Protein AF-A0A8K1FXH1-F1 (afdb_monomer)

Secondary structure (DSSP, 8-state):
-EETT--EEEE---SSS--EEEEEEEETTEE-SSPBSSSEEEE-S--GGG-EEEEEEEEEEETTEEEEEEPPPEEE-EEPPP-------------------PPPP-----------EEES-SSPPTTS-EEEEEE-PPPTTS----EEEEEEETTEEEEEEES-SEEEESS--GGG-EEEEEEEEETTS------EEEEE---

Foldseek 3Di:
DAEQQDKDKDFADDPDPKDFQWKWKDFPNHTPDDTDRHRMDMDGRDDQVPFGWMKMWTFIDDPVDTDIDIGHIDTDGYDYDDDPDDDDDDDDDDDDDDDDDDDPDPPPPPPPAFAWAWDWDQEDEFQAKTKIFTDTDDDPPDDDFQKFKWKDFQNHTDDDRDSHRIDIDRGDDQVNFGKMWMWIDGPVPDHTDDTHIGGHGYD

Organism: NCBI:txid364589

InterPro domains:
  IPR003598 Immunoglobulin subtype 2 [SM00408] (3-63)
  IPR003598 Immunoglobulin subtype 2 [SM00408] (125-189)
  IPR003599 Immunoglobulin domain subtype [SM00409] (1-77)
  IPR003599 Immunoglobulin domain subtype [SM00409] (119-201)
  IPR007110 Immunoglobulin-like domain [PS50835] (110-201)
  IPR013151 Immunoglobulin-like beta-sandwich domain [PF00047] (126-193)
  IPR013783 Immunoglobulin-like fold [G3DSA:2.60.40.10] (1-79)
  IPR013783 Immunoglobulin-like fold [G3DSA:2.60.40.10] (115-203)
  IPR036179 Immunoglobulin-l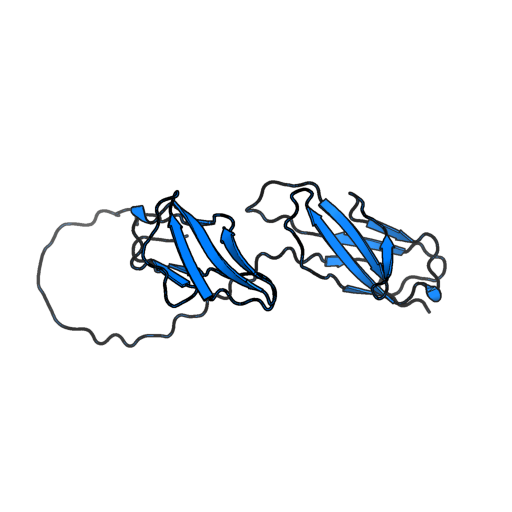ike domain superfamily [SSF48726] (3-78)
  IPR036179 Immunoglobulin-like domain superfamily [SSF48726] (121-201)
  IPR050488 Immunoglobulin Fc region receptor [PTHR11481] (3-202)

pLDDT: mean 71.18, std 16.46, range [34.59, 91.19]

Sequence (203 aa):
MLLEGDTVTLRCWVMWDMSVTRVRFYQDKKDLGQPLIGTELSLSPLQLNHSGHYHCRGLVDSKVSQRWQDSVPVTVTVHGEHPTSHTSTPPQPLSRALGSPWPPIPLSFPELFMVPVLEGPSKPIEESPLNLSCLSTPSPLRPPAPLLHLFYRDRQLVGGPQGSPQLLVPAVGVSHSGNYSCQVHSEGGNVQKGKARLRVTVH

Structure (mmCIF, N/CA/C/O backbone):
data_AF-A0A8K1FXH1-F1
#
_entry.id   AF-A0A8K1FXH1-F1
#
loop_
_atom_site.group_PDB
_atom_site.id
_atom_site.type_symbol
_atom_site.label_atom_id
_atom_site.label_alt_id
_atom_site.label_comp_id
_atom_site.label_asym_id
_atom_site.label_entity_id
_atom_site.label_seq_id
_atom_site.pdbx_PDB_ins_code
_atom_site.Cartn_x
_atom_site.Cartn_y
_atom_site.Cartn_z
_atom_site.occupancy
_atom_site.B_iso_or_equiv
_atom_site.auth_seq_id
_atom_site.auth_comp_id
_atom_site.auth_asym_id
_atom_site.auth_atom_id
_atom_site.pdbx_PDB_model_num
ATOM 1 N N . MET A 1 1 ? -16.858 2.223 14.347 1.00 62.38 1 MET A N 1
ATOM 2 C CA . MET A 1 1 ? -16.993 2.402 15.806 1.00 62.38 1 MET A CA 1
ATOM 3 C C . MET A 1 1 ? -17.510 1.082 16.340 1.00 62.38 1 MET A C 1
ATOM 5 O O . MET A 1 1 ? -18.460 0.598 15.744 1.00 62.38 1 MET A O 1
ATOM 9 N N . LEU A 1 2 ? -16.843 0.476 17.325 1.00 79.75 2 LEU A N 1
ATOM 10 C CA . LEU A 1 2 ? -17.287 -0.782 17.938 1.00 79.75 2 LEU A CA 1
ATOM 11 C C . LEU A 1 2 ? -18.007 -0.457 19.247 1.00 79.75 2 LEU A C 1
ATOM 13 O O . LEU A 1 2 ? -17.495 0.343 20.031 1.00 79.75 2 LEU A O 1
ATOM 17 N N . LEU A 1 3 ? -19.172 -1.047 19.464 1.00 79.56 3 LEU A N 1
ATOM 18 C CA . LEU A 1 3 ? -20.011 -0.860 20.644 1.00 79.56 3 LEU A CA 1
ATOM 19 C C . LEU A 1 3 ? -19.979 -2.104 21.545 1.00 79.56 3 LEU A C 1
ATOM 21 O O . LEU A 1 3 ? -19.575 -3.189 21.121 1.00 79.56 3 LEU A O 1
ATOM 25 N N . GLU A 1 4 ? -20.382 -1.966 22.808 1.00 80.25 4 GLU A N 1
ATOM 26 C CA . GLU A 1 4 ? -20.634 -3.138 23.654 1.00 80.25 4 GLU A CA 1
ATOM 27 C C . GLU A 1 4 ? -21.719 -4.030 23.031 1.00 80.25 4 GLU A C 1
ATOM 29 O O . GLU A 1 4 ? -22.725 -3.548 22.524 1.00 80.25 4 GLU A O 1
ATOM 34 N N . GLY A 1 5 ? -21.496 -5.346 23.037 1.00 71.94 5 GLY A N 1
ATOM 35 C CA . GLY A 1 5 ? -22.365 -6.315 22.362 1.00 71.94 5 GLY A CA 1
ATOM 36 C C . GLY A 1 5 ? -21.996 -6.617 20.905 1.00 71.94 5 GLY A C 1
ATOM 37 O O . GLY A 1 5 ? -22.391 -7.674 20.408 1.00 71.94 5 GLY A O 1
ATOM 38 N N . ASP A 1 6 ? -21.179 -5.783 20.248 1.00 76.12 6 ASP A N 1
ATOM 39 C CA . ASP A 1 6 ? -20.672 -6.071 18.901 1.00 76.12 6 ASP A CA 1
ATOM 40 C C . ASP A 1 6 ? -19.800 -7.338 18.884 1.00 76.12 6 ASP A C 1
ATOM 42 O O . ASP A 1 6 ? -19.306 -7.823 19.905 1.00 76.12 6 ASP A O 1
ATOM 46 N N . THR A 1 7 ? -19.579 -7.883 17.691 1.00 77.62 7 THR A N 1
ATOM 47 C CA . THR A 1 7 ? -18.613 -8.961 17.461 1.00 77.62 7 THR A CA 1
ATOM 48 C C . THR A 1 7 ? -17.517 -8.464 16.537 1.00 77.62 7 THR A C 1
ATOM 50 O O . THR A 1 7 ? -17.799 -7.924 15.469 1.00 77.62 7 THR A O 1
ATOM 53 N N . VAL A 1 8 ? -16.262 -8.677 16.926 1.00 78.94 8 VAL A N 1
ATOM 54 C CA . VAL A 1 8 ? -15.104 -8.399 16.069 1.00 78.94 8 VAL A CA 1
ATOM 55 C C . VAL A 1 8 ? -14.249 -9.648 15.933 1.00 78.94 8 VAL A C 1
ATOM 57 O O . VAL A 1 8 ? -14.001 -10.361 16.904 1.00 78.94 8 VAL A O 1
ATOM 60 N N . THR A 1 9 ? -13.771 -9.905 14.720 1.00 81.25 9 THR A N 1
ATOM 61 C CA . THR A 1 9 ? -12.870 -11.020 14.433 1.00 81.25 9 THR A CA 1
ATOM 62 C C . THR A 1 9 ? -11.525 -10.477 13.976 1.00 81.25 9 THR A C 1
ATOM 64 O O . THR A 1 9 ? -11.427 -9.766 12.977 1.00 81.25 9 THR A O 1
ATOM 67 N N . LEU A 1 10 ? -10.472 -10.811 14.714 1.00 81.44 10 LEU A N 1
ATOM 68 C CA . LEU A 1 10 ? -9.092 -10.488 14.382 1.00 81.44 10 LEU A CA 1
ATOM 69 C C . LEU A 1 10 ? -8.488 -11.644 13.593 1.00 81.44 10 LEU A C 1
ATOM 71 O O . LEU A 1 10 ? -8.512 -12.780 14.055 1.00 81.44 10 LEU A O 1
ATOM 75 N N . ARG A 1 11 ? -7.904 -11.363 12.428 1.00 82.19 11 ARG A N 1
ATOM 76 C CA . ARG A 1 11 ? -7.256 -12.375 11.586 1.00 82.19 11 ARG A CA 1
ATOM 77 C C . ARG A 1 11 ? -5.750 -12.154 11.522 1.00 82.19 11 ARG A C 1
ATOM 79 O O . ARG A 1 11 ? -5.284 -11.098 11.108 1.00 82.19 11 ARG A O 1
ATOM 86 N N . CYS A 1 12 ? -4.995 -13.178 11.890 1.00 78.19 12 CYS A N 1
ATOM 87 C CA . CYS A 1 12 ? -3.549 -13.244 11.779 1.00 78.19 12 CYS A CA 1
ATOM 88 C C . CYS A 1 12 ? -3.163 -13.905 10.457 1.00 78.19 12 CYS A C 1
ATOM 90 O O . CYS A 1 12 ? -3.442 -15.077 10.227 1.00 78.19 12 CYS A O 1
ATOM 92 N N . TRP A 1 13 ? -2.502 -13.167 9.582 1.00 72.12 13 TRP A N 1
ATOM 93 C CA . TRP A 1 13 ? -2.067 -13.675 8.289 1.00 72.12 13 TRP A CA 1
ATOM 94 C C . TRP A 1 13 ? -0.651 -13.191 8.002 1.00 72.12 13 TRP A C 1
ATOM 96 O O . TRP A 1 13 ? -0.191 -12.190 8.552 1.00 72.12 13 TRP A O 1
ATOM 106 N N . VAL A 1 14 ? 0.052 -13.931 7.153 1.00 65.44 14 VAL A N 1
ATOM 107 C CA . VAL A 1 14 ? 1.383 -13.565 6.670 1.00 65.44 14 VAL A CA 1
ATOM 108 C C . VAL A 1 14 ? 1.248 -13.206 5.201 1.00 65.44 14 VAL A C 1
ATOM 110 O O . VAL A 1 14 ? 0.499 -13.837 4.461 1.00 65.4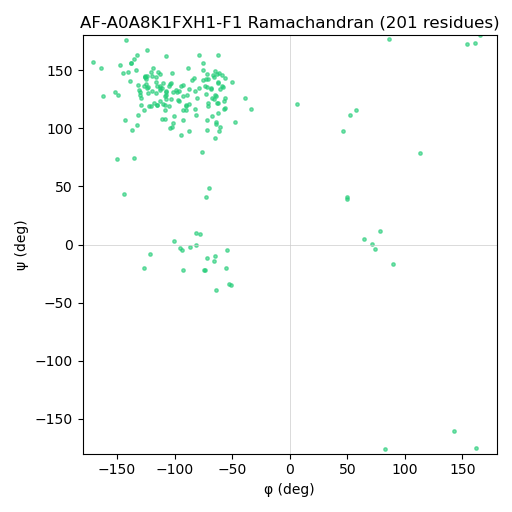4 14 VAL A O 1
ATOM 113 N N . MET A 1 15 ? 1.941 -12.152 4.779 1.00 52.91 15 MET A N 1
ATOM 114 C CA . MET A 1 15 ? 1.966 -11.779 3.368 1.00 52.91 15 MET A CA 1
ATOM 115 C C . MET A 1 15 ? 2.705 -12.860 2.554 1.00 52.91 15 MET A C 1
ATOM 117 O O . MET A 1 15 ? 3.704 -13.382 3.042 1.00 52.91 15 MET A O 1
ATOM 121 N N . TRP A 1 16 ? 2.278 -13.098 1.300 1.00 48.44 16 TRP A N 1
ATOM 122 C CA . TRP A 1 16 ? 2.784 -14.117 0.339 1.00 48.44 16 TRP A CA 1
ATOM 123 C C . TRP A 1 16 ? 2.151 -15.521 0.468 1.00 48.44 16 TRP A C 1
ATOM 125 O O . TRP A 1 16 ? 1.307 -15.737 1.325 1.00 48.44 16 TRP A O 1
ATOM 135 N N . ASP A 1 17 ? 2.534 -16.454 -0.419 1.00 52.75 17 ASP A N 1
ATOM 136 C CA . ASP A 1 17 ? 2.084 -17.865 -0.492 1.00 52.75 17 ASP A CA 1
ATOM 137 C C . ASP A 1 17 ? 2.667 -18.732 0.650 1.00 52.75 17 ASP A C 1
ATOM 139 O O . ASP A 1 17 ? 3.159 -19.839 0.447 1.00 52.75 17 ASP A O 1
ATOM 143 N N . MET A 1 18 ? 2.719 -18.175 1.863 1.00 53.78 18 MET A N 1
ATOM 144 C CA . MET A 1 18 ? 3.219 -18.844 3.063 1.00 53.78 18 MET A CA 1
ATOM 145 C C . MET A 1 18 ? 2.070 -19.069 4.039 1.00 53.78 18 MET A C 1
ATOM 147 O O . MET A 1 18 ? 1.296 -18.158 4.331 1.00 53.78 18 MET A O 1
ATOM 151 N N . SER A 1 19 ? 1.978 -20.278 4.582 1.00 59.97 19 SER A N 1
ATOM 152 C CA . SER A 1 19 ? 0.957 -20.636 5.562 1.00 59.97 19 SER A CA 1
ATOM 153 C C . SER A 1 19 ? 1.461 -20.436 6.987 1.00 59.97 19 SER A C 1
ATOM 155 O O . SER A 1 19 ? 2.574 -20.839 7.334 1.00 59.97 19 SER A O 1
ATOM 157 N N . VAL A 1 20 ? 0.606 -19.867 7.834 1.00 65.00 20 VAL A N 1
ATOM 158 C CA . VAL A 1 20 ? 0.809 -19.869 9.284 1.00 65.00 20 VAL A CA 1
ATOM 159 C C . VAL A 1 20 ? 0.141 -21.117 9.838 1.00 65.00 20 VAL A C 1
ATOM 161 O O . VAL A 1 20 ? -1.061 -21.298 9.665 1.00 65.00 20 VAL A O 1
ATOM 164 N N . THR A 1 21 ? 0.906 -21.993 10.480 1.00 66.38 21 THR A N 1
ATOM 165 C CA . THR A 1 21 ? 0.383 -23.277 10.985 1.00 66.38 21 THR A CA 1
ATOM 166 C C . THR A 1 21 ? -0.081 -23.188 12.435 1.00 66.38 21 THR A C 1
ATOM 168 O O . THR A 1 21 ? -0.893 -23.997 12.880 1.00 66.38 21 THR A O 1
ATOM 171 N N . ARG A 1 22 ? 0.419 -22.198 13.187 1.00 74.19 22 ARG A N 1
ATOM 172 C CA . ARG A 1 22 ? 0.095 -21.995 14.60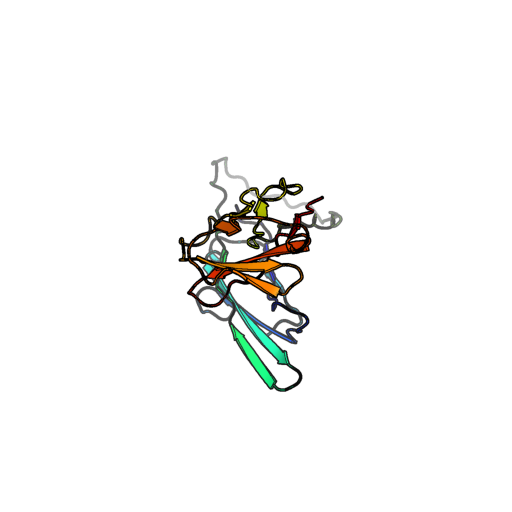1 1.00 74.19 22 ARG A CA 1
ATOM 173 C C . ARG A 1 22 ? 0.150 -20.515 14.963 1.00 74.19 22 ARG A C 1
ATOM 175 O O . ARG A 1 22 ? 1.159 -19.867 14.694 1.00 74.19 22 ARG A O 1
ATOM 182 N N . VAL A 1 23 ? -0.903 -19.994 15.591 1.00 79.94 23 VAL A N 1
ATOM 183 C CA . VAL A 1 23 ? -1.039 -18.568 15.936 1.00 79.94 23 VAL A CA 1
ATOM 184 C C . VAL A 1 23 ? -1.315 -18.392 17.426 1.00 79.94 23 VAL A C 1
ATOM 186 O O . VAL A 1 23 ? -2.029 -19.193 18.025 1.00 79.94 23 VAL A O 1
ATOM 189 N N . ARG A 1 24 ? -0.764 -17.331 18.021 1.00 83.38 24 ARG A N 1
ATOM 190 C CA . ARG A 1 24 ? -1.144 -16.802 19.338 1.00 83.38 24 ARG A CA 1
ATOM 191 C C . ARG A 1 24 ? -1.529 -15.338 19.218 1.00 83.38 24 ARG A C 1
ATOM 193 O O . ARG A 1 24 ? -0.912 -14.624 18.434 1.00 83.38 24 ARG A O 1
ATOM 200 N N . PHE A 1 25 ? -2.503 -14.899 20.001 1.00 83.88 25 PHE A N 1
ATOM 201 C CA . PHE A 1 25 ? -2.913 -13.499 20.070 1.00 83.88 25 PHE A CA 1
ATOM 202 C C . PHE A 1 25 ? -2.583 -12.919 21.439 1.00 83.88 25 PHE A C 1
ATOM 204 O O . PHE A 1 25 ? -2.652 -13.608 22.455 1.00 83.88 25 PHE A O 1
ATOM 211 N N . TYR A 1 26 ? -2.258 -11.636 21.444 1.00 83.75 26 TYR A N 1
ATOM 212 C CA . TYR A 1 26 ? -1.881 -10.888 22.627 1.00 83.75 26 TYR A CA 1
ATOM 213 C C . TYR A 1 26 ? -2.664 -9.583 22.671 1.00 83.75 26 TYR A C 1
ATOM 215 O O . TYR A 1 26 ? -2.747 -8.910 21.648 1.00 83.75 26 TYR A O 1
ATOM 223 N N . GLN A 1 27 ? -3.165 -9.200 23.844 1.00 88.00 27 GLN A N 1
ATOM 224 C CA . GLN A 1 27 ? -3.749 -7.884 24.131 1.00 88.00 27 GLN A CA 1
ATOM 225 C C . GLN A 1 27 ? -2.874 -7.191 25.170 1.00 88.00 27 GLN A C 1
ATOM 227 O O . GLN A 1 27 ? -2.670 -7.735 26.251 1.00 88.00 27 GLN A O 1
ATOM 232 N N . ASP A 1 28 ? -2.316 -6.025 24.848 1.00 84.88 28 ASP A N 1
ATOM 233 C CA . ASP A 1 28 ? -1.467 -5.245 25.762 1.00 84.88 28 ASP A CA 1
ATOM 234 C C . ASP A 1 28 ? -0.357 -6.097 26.416 1.00 84.88 28 ASP A C 1
ATOM 236 O O . ASP A 1 28 ? -0.040 -5.968 27.597 1.00 84.88 28 ASP A O 1
ATOM 240 N N . LYS A 1 29 ? 0.248 -6.986 25.609 1.00 81.00 29 LYS A N 1
ATOM 241 C CA . LYS A 1 29 ? 1.285 -7.978 25.979 1.00 81.00 29 LYS A CA 1
ATOM 242 C C . LYS A 1 29 ? 0.790 -9.195 26.774 1.00 81.00 29 LYS A C 1
ATOM 244 O O . LYS A 1 29 ? 1.580 -10.105 27.016 1.00 81.00 29 LYS A O 1
ATOM 249 N N . LYS A 1 30 ? -0.490 -9.261 27.143 1.00 85.19 30 LYS A N 1
ATOM 250 C CA . LYS A 1 30 ? -1.105 -10.440 27.765 1.00 85.19 30 LYS A CA 1
ATOM 251 C C . LYS A 1 30 ? -1.462 -11.472 26.700 1.00 85.19 30 LYS A C 1
ATOM 253 O O . LYS A 1 30 ? -2.182 -11.151 25.761 1.00 85.19 30 LYS A O 1
ATOM 258 N N . ASP A 1 31 ? -0.983 -12.703 26.868 1.00 83.88 31 ASP A N 1
ATOM 259 C CA . ASP A 1 31 ? -1.371 -13.843 26.027 1.00 83.88 31 ASP A CA 1
ATOM 260 C C . ASP A 1 31 ? -2.863 -14.157 26.247 1.00 83.88 31 ASP A C 1
ATOM 262 O O . ASP A 1 31 ? -3.312 -14.318 27.387 1.00 83.88 31 ASP A O 1
ATOM 266 N N . LEU A 1 32 ? -3.634 -14.184 25.158 1.00 80.75 32 LEU A N 1
ATOM 267 C CA . LEU A 1 32 ? -5.082 -14.391 25.182 1.00 80.75 32 LEU A CA 1
ATOM 268 C C . LEU A 1 32 ? -5.487 -15.870 25.169 1.00 80.75 32 LEU A C 1
ATOM 270 O O . LEU A 1 32 ? -6.678 -16.159 25.260 1.00 80.75 32 LEU A O 1
ATOM 274 N N . GLY A 1 33 ? -4.538 -16.810 25.102 1.00 67.94 33 GLY A N 1
ATOM 275 C CA . GLY A 1 33 ? -4.826 -18.217 25.361 1.00 67.94 33 GLY A CA 1
ATOM 276 C C . GLY A 1 33 ? -4.071 -19.214 24.489 1.00 67.94 33 GLY A C 1
ATOM 277 O O . GLY A 1 33 ? -3.013 -18.949 23.922 1.00 67.94 33 GLY A O 1
ATOM 278 N N . GLN A 1 34 ? -4.610 -20.434 24.434 1.00 56.56 34 GLN A N 1
ATOM 279 C CA . GLN A 1 34 ? -3.971 -21.534 23.721 1.00 56.56 34 GLN A CA 1
ATOM 280 C C . GLN A 1 34 ? -3.909 -21.264 22.213 1.00 56.56 34 GLN A C 1
ATOM 282 O O . GLN A 1 34 ? -4.805 -20.615 21.671 1.00 56.56 34 GLN A O 1
ATOM 287 N N . PRO A 1 35 ? -2.879 -21.782 21.516 1.00 57.97 35 PRO A N 1
ATOM 288 C CA . PRO A 1 35 ? -2.779 -21.611 20.079 1.00 57.97 35 PRO A CA 1
ATOM 289 C C . PRO A 1 35 ? -4.027 -22.160 19.396 1.00 57.97 35 PRO A C 1
ATOM 291 O O . PRO A 1 35 ? -4.308 -23.356 19.501 1.00 57.97 35 PRO A O 1
ATOM 294 N N . LEU A 1 36 ? -4.772 -21.278 18.736 1.00 62.03 36 LEU A N 1
ATOM 295 C CA . LEU A 1 36 ? -6.033 -21.633 18.103 1.00 62.03 36 LEU A CA 1
ATOM 296 C C . LEU A 1 36 ? -5.752 -22.508 16.879 1.00 62.03 36 LEU A C 1
ATOM 298 O O . LEU A 1 36 ? -4.777 -22.298 16.151 1.00 62.03 36 LEU A O 1
ATOM 302 N N . ILE A 1 37 ? -6.613 -23.499 16.652 1.00 55.94 37 ILE A N 1
ATOM 303 C CA . ILE A 1 37 ? -6.645 -24.258 15.399 1.00 55.94 37 ILE A CA 1
ATOM 304 C C . ILE A 1 37 ? -7.315 -23.338 14.374 1.00 55.94 37 ILE A C 1
ATOM 306 O O . ILE A 1 37 ? -8.520 -23.392 14.157 1.00 55.94 37 ILE A O 1
ATOM 310 N N . GLY A 1 38 ? -6.540 -22.393 13.845 1.00 64.56 38 GLY A N 1
ATOM 311 C CA . GLY A 1 38 ? -7.030 -21.342 12.963 1.00 64.56 38 GLY A CA 1
ATOM 312 C C . GLY A 1 38 ? -6.172 -20.081 13.010 1.00 64.56 38 GLY A C 1
ATOM 313 O O . GLY A 1 38 ? -5.256 -19.940 13.819 1.00 64.56 38 GLY A O 1
ATOM 314 N N . THR A 1 39 ? -6.479 -19.150 12.113 1.00 72.50 39 THR A N 1
ATOM 315 C CA . THR A 1 39 ? -5.797 -17.853 11.999 1.00 72.50 39 THR A CA 1
ATOM 316 C C . THR A 1 39 ? -6.577 -16.711 12.638 1.00 72.50 39 THR A C 1
ATOM 318 O O . THR A 1 39 ? -6.173 -15.561 12.520 1.00 72.50 39 THR A O 1
ATOM 321 N N . GLU A 1 40 ? -7.715 -16.990 13.267 1.00 79.75 40 GLU A N 1
ATOM 322 C CA . GLU A 1 40 ? -8.699 -15.978 13.650 1.00 79.75 40 GLU A CA 1
ATOM 323 C C . GLU A 1 40 ? -9.031 -16.047 15.141 1.00 79.75 40 GLU A C 1
ATOM 325 O O . GLU A 1 40 ? -9.087 -17.127 15.724 1.00 79.75 40 GLU A O 1
ATOM 330 N N . LEU A 1 41 ? -9.258 -14.883 15.747 1.00 79.38 41 LEU A N 1
ATOM 331 C CA . LEU A 1 41 ? -9.739 -14.705 17.112 1.00 79.38 41 LEU A CA 1
ATOM 332 C C . LEU A 1 41 ? -11.036 -13.898 17.064 1.00 79.38 41 LEU A C 1
ATOM 334 O O . LEU A 1 41 ? -11.025 -12.752 16.623 1.00 79.38 41 LEU A O 1
ATOM 338 N N . SER A 1 42 ? -12.136 -14.477 17.539 1.00 80.19 42 SER A N 1
ATOM 339 C CA . SER A 1 42 ? -13.415 -13.773 17.664 1.00 80.19 42 SER A CA 1
ATOM 340 C C . SER A 1 42 ? -13.596 -13.250 19.085 1.00 80.19 42 SER A C 1
ATOM 342 O O . SER A 1 42 ? -13.542 -14.023 20.040 1.00 80.19 42 SER A O 1
ATOM 344 N N . LEU A 1 43 ? -13.821 -11.947 19.222 1.00 78.94 43 LEU A N 1
ATOM 345 C CA . LEU A 1 43 ? -14.210 -11.297 20.468 1.00 78.94 43 LEU A CA 1
ATOM 346 C C . LEU A 1 43 ? -15.717 -11.045 20.395 1.00 78.94 43 LEU A C 1
ATOM 348 O O . LEU A 1 43 ? -16.175 -10.170 19.658 1.00 78.94 43 LEU A O 1
ATOM 352 N N . SER A 1 44 ? -16.484 -11.859 21.117 1.00 80.38 44 SER A N 1
ATOM 353 C CA . SER A 1 44 ? -17.944 -11.772 21.156 1.00 80.38 44 SER A CA 1
ATOM 354 C C . SER A 1 44 ? -18.490 -12.287 22.491 1.00 80.38 44 SER A C 1
ATOM 356 O O . SER A 1 44 ? -18.153 -13.416 22.866 1.00 80.38 44 SER A O 1
ATOM 358 N N . PRO A 1 45 ? -19.380 -11.545 23.167 1.00 77.81 45 PRO A N 1
ATOM 359 C CA . PRO A 1 45 ? -19.745 -10.148 22.908 1.00 77.81 45 PRO A CA 1
ATOM 360 C C . PRO A 1 45 ? -18.620 -9.178 23.306 1.00 77.81 45 PRO A C 1
ATOM 362 O O . PRO A 1 45 ? -17.893 -9.419 24.274 1.00 77.81 45 PRO A O 1
ATOM 365 N N . LEU A 1 46 ? -18.478 -8.068 22.577 1.00 77.88 46 LEU A N 1
ATOM 366 C CA . LEU A 1 46 ? -17.549 -7.006 22.950 1.00 77.88 46 LEU A CA 1
ATOM 367 C C . LEU A 1 46 ? -17.975 -6.338 24.263 1.00 77.88 46 LEU A C 1
ATOM 369 O O . LEU A 1 46 ? -19.154 -6.175 24.561 1.00 77.88 46 LEU A O 1
ATOM 373 N N . GLN A 1 47 ? -16.969 -5.963 25.044 1.00 80.50 47 GLN A N 1
ATOM 374 C CA . GLN A 1 47 ? -17.065 -5.357 26.369 1.00 80.50 47 GLN A CA 1
ATOM 375 C C . GLN A 1 47 ? -16.027 -4.244 26.410 1.00 80.50 47 GLN A C 1
ATOM 377 O O . GLN A 1 47 ? -15.018 -4.323 25.704 1.00 80.50 47 GLN A O 1
ATOM 382 N N . LEU A 1 48 ? -16.215 -3.244 27.269 1.00 80.50 48 LEU A N 1
ATOM 383 C CA . LEU A 1 48 ? -15.244 -2.153 27.419 1.00 80.50 48 LEU A CA 1
ATOM 384 C C . LEU A 1 48 ? -13.800 -2.641 27.675 1.00 80.50 48 LEU A C 1
ATOM 386 O O . LEU A 1 48 ? -12.852 -2.042 27.165 1.00 80.50 48 LEU A O 1
ATOM 390 N N . ASN A 1 49 ? -13.624 -3.759 28.393 1.00 82.31 49 ASN A N 1
ATOM 391 C CA . ASN A 1 49 ? -12.316 -4.364 28.699 1.00 82.31 49 ASN A CA 1
ATOM 392 C C . ASN A 1 49 ? -11.615 -5.034 27.495 1.00 82.31 49 ASN A C 1
ATOM 394 O O . ASN A 1 49 ? -10.433 -5.366 27.585 1.00 82.31 49 ASN A O 1
ATOM 398 N N . HIS A 1 50 ? -12.317 -5.215 26.374 1.00 81.50 50 HIS A N 1
ATOM 399 C CA . HIS A 1 50 ? -11.747 -5.688 25.113 1.00 81.50 50 HIS A CA 1
ATOM 400 C C . HIS A 1 50 ? -11.078 -4.548 24.328 1.00 81.50 50 HIS A C 1
ATOM 402 O O . HIS A 1 50 ? -10.546 -4.762 23.242 1.00 81.50 50 HIS A O 1
ATOM 408 N N . SER A 1 51 ? -11.092 -3.321 24.854 1.00 83.50 51 SER A N 1
ATOM 409 C CA . SER A 1 51 ? -10.286 -2.238 24.297 1.00 83.50 51 SER A CA 1
ATOM 410 C C . SER A 1 51 ? -8.806 -2.466 24.615 1.00 83.50 51 SER A C 1
ATOM 412 O O . SER A 1 51 ? -8.461 -2.813 25.743 1.00 83.50 51 SER A O 1
ATOM 414 N N . GLY A 1 52 ? -7.919 -2.270 23.641 1.00 86.00 52 GLY A N 1
ATOM 415 C CA . GLY A 1 52 ? -6.483 -2.491 23.835 1.00 86.00 52 GLY A CA 1
ATOM 416 C C . GLY A 1 52 ? -5.687 -2.643 22.541 1.00 86.00 52 GLY A C 1
ATOM 417 O O . GLY A 1 52 ? -6.218 -2.483 21.438 1.00 86.00 52 GLY A O 1
ATOM 418 N N . HIS A 1 53 ? -4.394 -2.949 22.678 1.00 85.50 53 HIS A N 1
ATOM 419 C CA . HIS A 1 53 ? -3.472 -3.154 21.555 1.00 85.50 53 HIS A CA 1
ATOM 420 C C . HIS A 1 53 ? -3.271 -4.644 21.300 1.00 85.50 53 HIS A C 1
ATOM 422 O O . HIS A 1 53 ? -2.617 -5.345 22.077 1.00 85.50 53 HIS A O 1
ATOM 428 N N . TYR A 1 54 ? -3.798 -5.116 20.178 1.00 84.62 54 TYR A N 1
ATOM 429 C CA . TYR A 1 54 ? -3.769 -6.513 19.786 1.00 84.62 54 TYR A CA 1
ATOM 430 C C . TYR A 1 54 ? -2.637 -6.790 18.805 1.00 84.62 54 TYR A C 1
ATOM 432 O O . TYR A 1 54 ? -2.515 -6.105 17.798 1.00 84.62 54 TYR A O 1
ATOM 440 N N . HIS A 1 55 ? -1.834 -7.820 19.043 1.00 86.62 55 HIS A N 1
ATOM 441 C CA . HIS A 1 55 ? -0.912 -8.360 18.038 1.00 86.62 55 HIS A CA 1
ATOM 442 C C . HIS A 1 55 ? -0.987 -9.882 18.030 1.00 86.62 55 HIS A C 1
ATOM 444 O O . HIS A 1 55 ? -1.444 -10.498 18.994 1.00 86.62 55 HIS A O 1
ATOM 450 N N . CYS A 1 56 ? -0.548 -10.498 16.938 1.00 84.31 56 CYS A N 1
ATOM 451 C CA . CYS A 1 56 ? -0.449 -11.943 16.845 1.00 84.31 56 CYS A CA 1
ATOM 452 C C . CYS A 1 56 ? 0.991 -12.390 16.616 1.00 84.31 56 CYS A C 1
ATOM 454 O O . CYS A 1 56 ? 1.796 -11.680 16.017 1.00 84.31 56 CYS A O 1
ATOM 456 N N . ARG A 1 57 ? 1.299 -13.602 17.070 1.00 82.31 57 ARG A N 1
ATOM 457 C CA . ARG A 1 57 ? 2.558 -14.286 16.806 1.00 82.31 57 ARG A CA 1
ATOM 458 C C . ARG A 1 57 ? 2.275 -15.594 16.091 1.00 82.31 57 ARG A C 1
ATOM 460 O O . ARG A 1 57 ? 1.569 -16.451 16.622 1.00 82.31 57 ARG A O 1
ATOM 467 N N . GLY A 1 58 ? 2.805 -15.734 14.882 1.00 81.44 58 GLY A N 1
ATOM 468 C CA . GLY A 1 58 ? 2.559 -16.871 14.000 1.00 81.44 58 GLY A CA 1
ATOM 469 C C . GLY A 1 58 ? 3.820 -17.684 13.727 1.00 81.44 58 GLY A C 1
ATOM 470 O O . GLY A 1 58 ? 4.892 -17.112 13.529 1.00 81.44 58 GLY A O 1
ATOM 471 N N . LEU A 1 59 ? 3.698 -19.011 13.695 1.00 74.44 59 LEU A N 1
ATOM 472 C CA . LEU A 1 59 ? 4.740 -19.905 13.199 1.00 74.44 59 LEU A CA 1
ATOM 473 C C . LEU A 1 59 ? 4.657 -19.962 11.675 1.00 74.44 59 LEU A C 1
ATOM 475 O O . LEU A 1 59 ? 3.682 -20.472 11.121 1.00 74.44 59 LEU A O 1
ATOM 479 N N . VAL A 1 60 ? 5.666 -19.405 11.012 1.00 73.81 60 VAL A N 1
ATOM 480 C CA . VAL A 1 60 ? 5.727 -19.338 9.552 1.00 73.81 60 VAL A CA 1
ATOM 481 C C . VAL A 1 60 ? 6.549 -20.502 9.038 1.00 73.81 60 VAL A C 1
ATOM 483 O O . VAL A 1 60 ? 7.708 -20.660 9.433 1.00 73.81 60 VAL A O 1
ATOM 486 N N . ASP A 1 61 ? 5.940 -21.298 8.164 1.00 63.38 61 ASP A N 1
ATOM 487 C CA . ASP A 1 61 ? 6.616 -22.404 7.503 1.00 63.38 61 ASP A CA 1
ATOM 488 C C . ASP A 1 61 ? 7.246 -21.925 6.190 1.00 63.38 61 ASP A C 1
ATOM 490 O O . ASP A 1 61 ? 6.562 -21.437 5.290 1.00 63.38 61 ASP A O 1
ATOM 494 N N . SER A 1 62 ? 8.567 -22.037 6.088 1.00 58.41 62 SER A N 1
ATOM 495 C CA . SER A 1 62 ? 9.311 -21.832 4.846 1.00 58.41 62 SER A CA 1
ATOM 496 C C . SER A 1 62 ? 10.062 -23.121 4.528 1.00 58.41 62 SER A C 1
ATOM 498 O O . SER A 1 62 ? 10.514 -23.795 5.449 1.00 58.41 62 SER A O 1
ATOM 500 N N . LYS A 1 63 ? 10.279 -23.443 3.242 1.00 60.69 63 LYS A N 1
ATOM 501 C CA . LYS A 1 63 ? 10.951 -24.685 2.780 1.00 60.69 63 LYS A CA 1
ATOM 502 C C . LYS A 1 63 ? 12.354 -24.943 3.380 1.00 60.69 63 LYS A C 1
ATOM 504 O O . LYS A 1 63 ? 12.949 -25.974 3.094 1.00 60.69 63 LYS A O 1
ATOM 509 N N . VAL A 1 64 ? 12.889 -24.013 4.176 1.00 57.84 64 VAL A N 1
ATOM 510 C CA . VAL A 1 64 ? 14.223 -24.044 4.793 1.00 57.84 64 VAL A CA 1
ATOM 511 C C . VAL A 1 64 ? 14.176 -23.847 6.324 1.00 57.84 64 VAL A C 1
ATOM 513 O O . VAL A 1 64 ? 15.127 -24.221 7.003 1.00 57.84 64 VAL A O 1
ATOM 516 N N . SER A 1 65 ? 13.106 -23.279 6.909 1.00 59.47 65 SER A N 1
ATOM 517 C CA . SER A 1 65 ? 13.040 -23.006 8.358 1.00 59.47 65 SER A CA 1
ATOM 518 C C . SER A 1 65 ? 11.622 -22.735 8.879 1.00 59.47 65 SER A C 1
ATOM 520 O O . SER A 1 65 ? 10.792 -22.175 8.159 1.00 59.47 65 SER A O 1
ATOM 522 N N . GLN A 1 66 ? 11.379 -23.050 10.157 1.00 64.75 66 GLN A N 1
ATOM 523 C CA . GLN A 1 66 ? 10.184 -22.611 10.882 1.00 64.75 66 GLN A CA 1
ATOM 524 C C . GLN A 1 66 ? 10.544 -21.492 11.851 1.00 64.75 66 GLN A C 1
ATOM 526 O O . GLN A 1 66 ? 11.365 -21.680 12.753 1.00 64.75 66 GLN A O 1
ATOM 531 N N . ARG A 1 67 ? 9.937 -20.315 11.668 1.00 72.31 67 ARG A N 1
ATOM 532 C CA . ARG A 1 67 ? 10.248 -19.137 12.487 1.00 72.31 67 ARG A CA 1
ATOM 533 C C . ARG A 1 67 ? 8.987 -18.477 13.017 1.00 72.31 67 ARG A C 1
ATOM 535 O O . ARG A 1 67 ? 8.043 -18.229 12.271 1.00 72.31 67 ARG A O 1
ATOM 542 N N . TRP A 1 68 ? 9.000 -18.161 14.309 1.00 74.62 68 TRP A N 1
ATOM 543 C CA . TRP A 1 68 ? 7.972 -17.326 14.920 1.00 74.62 68 TRP A CA 1
ATOM 544 C C . TRP A 1 68 ? 8.157 -15.876 14.481 1.00 74.62 68 TRP A C 1
ATOM 546 O O . TRP A 1 68 ? 9.261 -15.338 14.577 1.00 74.62 68 TRP A O 1
ATOM 556 N N . GLN A 1 69 ? 7.080 -15.260 14.004 1.00 76.19 69 GLN A N 1
ATOM 557 C CA . GLN A 1 69 ? 7.048 -13.851 13.629 1.00 76.19 69 GLN A CA 1
ATOM 558 C C . GLN A 1 69 ? 5.903 -13.143 14.340 1.00 76.19 69 GLN A C 1
ATOM 560 O O . GLN A 1 69 ? 4.793 -13.669 14.418 1.00 76.19 69 GLN A O 1
ATOM 565 N N . ASP A 1 70 ? 6.204 -11.957 14.848 1.00 78.12 70 ASP A N 1
ATOM 566 C CA . ASP A 1 70 ? 5.272 -11.078 15.539 1.00 78.12 70 ASP A CA 1
ATOM 567 C C . ASP A 1 70 ? 4.685 -10.071 14.541 1.00 78.12 70 ASP A C 1
ATOM 569 O O . ASP A 1 70 ? 5.396 -9.523 13.692 1.00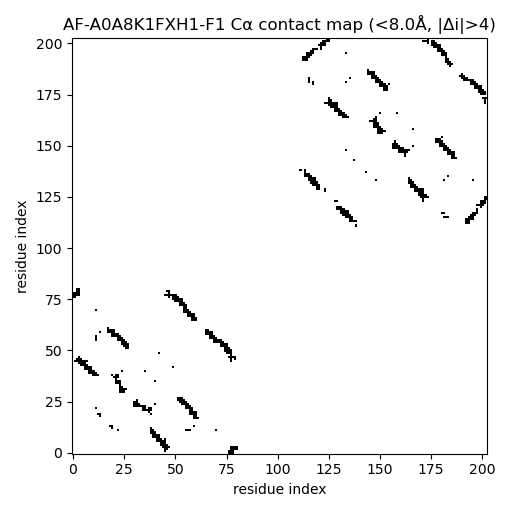 78.12 70 ASP A O 1
ATOM 573 N N . SER A 1 71 ? 3.374 -9.851 14.611 1.00 80.81 71 SER A N 1
ATOM 574 C CA . SER A 1 71 ? 2.687 -8.855 13.797 1.00 80.81 71 SER A CA 1
ATOM 575 C C . SER A 1 71 ? 2.890 -7.454 14.361 1.00 80.81 71 SER A C 1
ATOM 577 O O . SER A 1 71 ? 3.189 -7.255 15.539 1.00 80.81 71 SER A O 1
ATOM 579 N N . VAL A 1 72 ? 2.623 -6.454 13.526 1.00 78.38 72 VAL A N 1
ATOM 580 C CA . VAL A 1 72 ? 2.361 -5.104 14.031 1.00 78.38 72 VAL A CA 1
ATOM 581 C C . VAL A 1 72 ? 1.094 -5.110 14.905 1.00 78.38 72 VAL A C 1
ATOM 583 O O . VAL A 1 72 ? 0.183 -5.904 14.632 1.00 78.38 72 VAL A O 1
ATOM 586 N N . PRO A 1 73 ? 1.019 -4.271 15.953 1.00 79.50 73 PRO A N 1
ATOM 587 C CA . PRO A 1 73 ? -0.170 -4.168 16.786 1.00 79.50 73 PRO A CA 1
ATOM 588 C C . PRO A 1 73 ? -1.296 -3.387 16.091 1.00 79.50 73 PRO A C 1
ATOM 590 O O . PRO A 1 73 ? -1.046 -2.475 15.304 1.00 79.50 73 PRO A O 1
ATOM 593 N N . VAL A 1 74 ? -2.539 -3.728 16.422 1.00 83.06 74 VAL A N 1
ATOM 594 C CA . VAL A 1 74 ? -3.781 -3.078 15.991 1.00 83.06 74 VAL A CA 1
ATOM 595 C C . VAL A 1 74 ? -4.563 -2.660 17.228 1.00 83.06 74 VAL A C 1
ATOM 597 O O . VAL A 1 74 ? -4.703 -3.436 18.171 1.00 83.06 74 VAL A O 1
ATOM 600 N N . THR A 1 75 ? -5.089 -1.442 17.232 1.00 85.56 75 THR A N 1
ATOM 601 C CA . THR A 1 75 ? -5.894 -0.938 18.347 1.00 85.56 75 THR A CA 1
ATOM 602 C C . THR A 1 75 ? -7.363 -1.287 18.139 1.00 85.56 75 THR A C 1
ATOM 604 O O . THR A 1 75 ? -7.935 -0.986 17.092 1.00 85.56 75 THR A O 1
ATOM 607 N N . VAL A 1 76 ? -7.973 -1.894 19.153 1.00 80.69 76 VAL A N 1
ATOM 608 C CA . VAL A 1 76 ? -9.421 -2.105 19.249 1.00 80.69 76 VAL A CA 1
ATOM 609 C C . VAL A 1 76 ? -9.951 -1.147 20.309 1.00 80.69 76 VAL A C 1
ATOM 611 O O . VAL A 1 76 ? -9.420 -1.095 21.417 1.00 80.69 76 VAL A O 1
ATOM 614 N N . THR A 1 77 ? -10.982 -0.380 19.970 1.00 83.94 77 THR A N 1
ATOM 615 C CA . THR A 1 77 ? -11.646 0.564 20.877 1.00 83.94 77 THR A CA 1
ATOM 616 C C . THR A 1 77 ? -13.136 0.272 20.901 1.00 83.94 77 THR A C 1
ATOM 618 O O . THR A 1 77 ? -13.811 0.408 19.880 1.00 83.94 77 THR A O 1
ATOM 621 N N . VAL A 1 78 ? -13.629 -0.138 22.069 1.00 85.06 78 VAL A N 1
ATOM 622 C CA . VAL A 1 78 ? -15.042 -0.420 22.332 1.00 85.06 78 VAL A CA 1
ATOM 623 C C . VAL A 1 78 ? -15.636 0.762 23.082 1.00 85.06 78 VAL A C 1
ATOM 625 O O . VAL A 1 78 ? -15.067 1.231 24.067 1.00 85.06 78 VAL A O 1
ATOM 628 N N . HIS A 1 79 ? -16.779 1.244 22.619 1.00 82.81 79 HIS A N 1
ATOM 629 C CA . HIS A 1 79 ? -17.526 2.309 23.269 1.00 82.81 79 HIS A CA 1
ATOM 630 C C . HIS A 1 79 ? -18.740 1.718 23.987 1.00 82.81 79 HIS A C 1
ATOM 632 O O . HIS A 1 79 ? -19.420 0.843 23.454 1.00 82.81 79 HIS A O 1
ATOM 638 N N . GLY A 1 80 ? -19.013 2.199 25.198 1.00 75.62 80 GLY A N 1
ATOM 639 C CA . GLY A 1 80 ? -20.251 1.870 25.897 1.00 75.62 80 GLY A CA 1
ATOM 640 C C . GLY A 1 80 ? -21.418 2.602 25.246 1.00 75.62 80 GLY A C 1
ATOM 641 O O . GLY A 1 80 ? -21.275 3.762 24.845 1.00 75.62 80 GLY A O 1
ATOM 642 N N . GLU A 1 81 ? -22.575 1.953 25.162 1.00 64.50 81 GLU A N 1
ATOM 643 C CA . GLU A 1 81 ? -23.811 2.693 24.942 1.00 64.50 81 GLU A CA 1
ATOM 644 C C . GLU A 1 81 ? -24.013 3.627 26.141 1.00 64.50 81 GLU A C 1
ATOM 646 O O . GLU A 1 81 ? -24.032 3.202 27.297 1.00 64.50 81 GLU A O 1
ATOM 651 N N . HIS A 1 82 ? -24.101 4.930 25.878 1.00 50.00 82 HIS A N 1
ATOM 652 C CA . HIS A 1 82 ? -24.467 5.890 26.909 1.00 50.00 82 HIS A CA 1
ATOM 653 C C . HIS A 1 82 ? -25.893 5.558 27.372 1.00 50.00 82 HIS A C 1
ATOM 655 O O . HIS A 1 82 ? -26.800 5.569 26.536 1.00 50.00 82 HIS A O 1
ATOM 661 N N . PRO A 1 83 ? -26.133 5.266 28.663 1.00 46.50 83 PRO A N 1
ATOM 662 C CA . PRO A 1 83 ? -27.472 4.966 29.126 1.00 46.50 83 PRO A CA 1
ATOM 663 C C . PRO A 1 83 ? -28.276 6.267 29.118 1.00 46.50 83 PRO A C 1
ATOM 665 O O . PRO A 1 83 ? -28.212 7.057 30.058 1.00 46.50 83 PRO A O 1
ATOM 668 N N . THR A 1 84 ? -29.072 6.500 28.073 1.00 37.00 84 THR A N 1
ATOM 669 C CA . THR A 1 84 ? -30.246 7.358 28.230 1.00 37.00 84 THR A CA 1
ATOM 670 C C . THR A 1 84 ? -31.172 6.661 29.212 1.00 37.00 84 THR A C 1
ATOM 672 O O . THR A 1 84 ? -31.815 5.657 28.911 1.00 37.00 84 THR A O 1
ATOM 675 N N . SER A 1 85 ? -31.151 7.187 30.429 1.00 39.62 85 SER A N 1
ATOM 676 C CA . SER A 1 85 ? -31.979 6.831 31.565 1.00 39.62 85 SER A CA 1
ATOM 677 C C . SER A 1 85 ? -33.456 6.736 31.195 1.00 39.62 85 SER A C 1
ATOM 679 O O . SER A 1 85 ? -34.128 7.759 31.105 1.00 39.62 85 SER A O 1
ATOM 681 N N . HIS A 1 86 ? -33.989 5.522 31.097 1.00 39.12 86 HIS A N 1
ATOM 682 C CA . HIS A 1 86 ? -35.410 5.285 31.322 1.00 39.12 86 HIS A CA 1
ATOM 683 C C . HIS A 1 86 ? -35.603 4.016 32.156 1.00 39.12 86 HIS A C 1
ATOM 685 O O . HIS A 1 86 ? -35.546 2.895 31.671 1.00 39.12 86 HIS A O 1
ATOM 691 N N . THR A 1 87 ? -35.798 4.287 33.446 1.00 38.84 87 THR A N 1
ATOM 692 C CA . THR A 1 87 ? -36.782 3.688 34.353 1.00 38.84 87 THR A CA 1
ATOM 693 C C . THR A 1 87 ? -36.781 2.169 34.559 1.00 38.84 87 THR A C 1
ATOM 695 O O . THR A 1 87 ? -37.141 1.368 33.708 1.00 38.84 87 THR A O 1
ATOM 698 N N . SER A 1 88 ? -36.482 1.824 35.810 1.00 41.16 88 SER A N 1
ATOM 699 C CA . SER A 1 88 ? -36.630 0.538 36.489 1.00 41.16 88 SER A CA 1
ATOM 700 C C . SER A 1 88 ? -37.899 -0.259 36.157 1.00 41.16 88 SER A C 1
ATOM 702 O O . SER A 1 88 ? -39.006 0.203 36.442 1.00 41.16 88 SER A O 1
ATOM 704 N N . THR A 1 89 ? -37.751 -1.519 35.732 1.00 34.59 89 THR A N 1
ATOM 705 C CA . THR A 1 89 ? -38.666 -2.615 36.126 1.00 34.59 89 THR A CA 1
ATOM 706 C C . THR A 1 89 ? -38.042 -4.001 35.876 1.00 34.59 89 THR A C 1
ATOM 708 O O . THR A 1 89 ? -37.611 -4.272 34.759 1.00 34.59 89 THR A O 1
ATOM 711 N N . PRO A 1 90 ? -38.012 -4.905 36.877 1.00 47.22 90 PRO A N 1
ATOM 712 C CA . PRO A 1 90 ? -37.877 -6.351 36.644 1.00 47.22 90 PRO A CA 1
ATOM 713 C C . PRO A 1 90 ? -39.032 -7.166 37.278 1.00 47.22 90 PRO A C 1
ATOM 715 O O . PRO A 1 90 ? -39.672 -6.679 38.209 1.00 47.22 90 PRO A O 1
ATOM 718 N N . PRO A 1 91 ? -39.200 -8.467 36.956 1.00 56.94 91 PRO A N 1
ATOM 719 C CA . PRO A 1 91 ? -39.009 -9.147 35.666 1.00 56.94 91 PRO A CA 1
ATOM 720 C C . PRO A 1 91 ? -40.210 -10.067 35.307 1.00 56.94 91 PRO A C 1
ATOM 722 O O . PRO A 1 91 ? -40.944 -10.510 36.186 1.00 56.94 91 PRO A O 1
ATOM 725 N N . GLN A 1 92 ? -40.361 -10.477 34.040 1.00 40.06 92 GLN A N 1
ATOM 726 C CA . GLN A 1 92 ? -41.027 -11.752 33.716 1.00 40.06 92 GLN A CA 1
ATOM 727 C C . GLN A 1 92 ? -40.296 -12.500 32.588 1.00 40.06 92 GLN A C 1
ATOM 729 O O . GLN A 1 92 ? -39.825 -11.864 31.645 1.00 40.06 92 GLN A O 1
ATOM 734 N N . PRO A 1 93 ? -40.187 -13.842 32.671 1.00 55.78 93 PRO A N 1
ATOM 735 C CA . PRO A 1 93 ? -39.468 -14.650 31.698 1.00 55.78 93 PRO A CA 1
ATOM 736 C C . PRO A 1 93 ? -40.422 -15.223 30.645 1.00 55.78 93 PRO A C 1
ATOM 738 O O . PRO A 1 93 ? -41.415 -15.856 30.994 1.00 55.78 93 PRO A O 1
ATOM 741 N N . LEU A 1 94 ? -40.086 -15.106 29.359 1.00 38.78 94 LEU A N 1
ATOM 742 C CA . LEU A 1 94 ? -40.675 -15.969 28.334 1.00 38.78 94 LEU A CA 1
ATOM 743 C C . LEU A 1 94 ? -39.663 -16.343 27.242 1.00 38.78 94 LEU A C 1
ATOM 745 O O . LEU A 1 94 ? -39.281 -15.552 26.391 1.00 38.78 94 LEU A O 1
ATOM 749 N N . SER A 1 95 ? -39.267 -17.615 27.334 1.00 38.44 95 SER A N 1
ATOM 750 C CA . SER A 1 95 ? -39.122 -18.601 26.257 1.00 38.44 95 SER A CA 1
ATOM 751 C C . SER A 1 95 ? -38.298 -18.268 25.005 1.00 38.44 95 SER A C 1
ATOM 753 O O . SER A 1 95 ? -38.752 -17.593 24.091 1.00 38.44 95 SER A O 1
ATOM 755 N N . ARG A 1 96 ? -37.163 -18.979 24.921 1.00 42.19 96 ARG A N 1
ATOM 756 C CA . ARG A 1 96 ? -36.708 -19.805 23.782 1.00 42.19 96 ARG A CA 1
ATOM 757 C C . ARG A 1 96 ? -36.820 -19.183 22.383 1.00 42.19 96 ARG A C 1
ATOM 759 O O . ARG A 1 96 ? -37.822 -19.316 21.694 1.00 42.19 96 ARG A O 1
ATOM 766 N N . ALA A 1 97 ? -35.674 -18.650 21.970 1.00 47.19 97 ALA A N 1
ATOM 767 C CA . ALA A 1 97 ? -35.041 -18.768 20.659 1.00 47.19 97 ALA A CA 1
ATOM 768 C C . ALA A 1 97 ? -35.819 -19.490 19.540 1.00 47.19 97 ALA A C 1
ATOM 770 O O . ALA A 1 97 ? -36.007 -20.707 19.582 1.00 47.19 97 ALA A O 1
ATOM 771 N N . LEU A 1 98 ? -36.062 -18.749 18.457 1.00 46.84 98 LEU A N 1
ATOM 772 C CA . LEU A 1 98 ? -35.846 -19.240 17.096 1.00 46.84 98 LEU A CA 1
ATOM 773 C C . LEU A 1 98 ? -35.479 -18.058 16.182 1.00 46.84 98 LEU A C 1
ATOM 775 O O . LEU A 1 98 ? -36.293 -17.563 15.411 1.00 46.84 98 LEU A O 1
ATOM 779 N N . GLY A 1 99 ? -34.253 -17.558 16.330 1.00 39.47 99 GLY A N 1
ATOM 780 C CA . GLY A 1 99 ? -33.667 -16.576 15.421 1.00 39.47 99 GLY A CA 1
ATOM 781 C C . GLY A 1 99 ? -32.659 -17.274 14.524 1.00 39.47 99 GLY A C 1
ATOM 782 O O . GLY A 1 99 ? -31.556 -17.586 14.966 1.00 39.47 99 GLY A O 1
ATOM 783 N N . SER A 1 100 ? -33.068 -17.577 13.296 1.00 46.28 100 SER A N 1
ATOM 784 C CA . SER A 1 100 ? -32.222 -18.133 12.242 1.00 46.28 100 SER A CA 1
ATOM 785 C C . SER A 1 100 ? -30.931 -17.316 12.074 1.00 46.28 100 SER A C 1
ATOM 787 O O . SER A 1 100 ? -30.999 -16.084 12.110 1.00 46.28 100 SER A O 1
ATOM 789 N N . PRO A 1 101 ? -29.763 -17.946 11.849 1.00 57.69 101 PRO A N 1
ATOM 790 C CA . PRO A 1 101 ? -28.538 -17.209 11.587 1.00 57.69 101 PRO A CA 1
ATOM 791 C C . PRO A 1 101 ? -28.633 -16.604 10.186 1.00 57.69 101 PRO A C 1
ATOM 793 O O . PRO A 1 101 ? -28.538 -17.315 9.185 1.00 57.69 101 PRO A O 1
ATOM 796 N N . TRP A 1 102 ? -28.827 -15.290 10.100 1.00 51.91 102 TRP A N 1
ATOM 797 C CA . TRP A 1 102 ? -28.450 -14.580 8.885 1.00 51.91 102 TRP A CA 1
ATOM 798 C C . TRP A 1 102 ? -26.928 -14.707 8.751 1.00 51.91 102 TRP A C 1
ATOM 800 O O . TRP A 1 102 ? -26.223 -14.435 9.728 1.00 51.91 102 TRP A O 1
ATOM 810 N N . PRO A 1 103 ? -26.396 -15.156 7.601 1.00 50.47 103 PRO A N 1
ATOM 811 C CA . PRO A 1 103 ? -24.958 -15.159 7.401 1.00 50.47 103 PRO A CA 1
ATOM 812 C C . PRO A 1 103 ? -24.446 -13.719 7.561 1.00 50.47 103 PRO A C 1
ATOM 814 O O . PRO A 1 103 ? -25.082 -12.795 7.041 1.00 50.47 103 PRO A O 1
ATOM 817 N N . PRO A 1 104 ? -23.337 -13.503 8.292 1.00 57.19 104 PRO A N 1
ATOM 818 C CA . PRO A 1 104 ? -22.756 -12.179 8.424 1.00 57.19 104 PRO A CA 1
ATOM 819 C C . PRO A 1 104 ? -22.470 -11.645 7.024 1.00 57.19 104 PRO A C 1
ATOM 821 O O . PRO A 1 104 ? -21.816 -12.308 6.217 1.00 57.19 104 PRO A O 1
ATOM 824 N N . ILE A 1 105 ? -22.993 -10.455 6.732 1.00 43.25 105 ILE A N 1
ATOM 825 C CA . ILE A 1 105 ? -22.632 -9.709 5.531 1.00 43.25 105 ILE A CA 1
ATOM 826 C C . ILE A 1 105 ? -21.110 -9.549 5.600 1.00 43.25 105 ILE A C 1
ATOM 828 O O . ILE A 1 105 ? -20.626 -8.961 6.573 1.00 43.25 105 ILE A O 1
ATOM 832 N N . PRO A 1 106 ? -20.331 -10.090 4.646 1.00 42.94 106 PRO A N 1
ATOM 833 C CA . PRO A 1 106 ? -18.898 -9.883 4.655 1.00 42.94 106 PRO A CA 1
ATOM 834 C C . PRO A 1 106 ? -18.667 -8.389 4.451 1.00 42.94 106 PRO A C 1
ATOM 836 O O . PRO A 1 106 ? -18.844 -7.859 3.355 1.00 42.94 106 PRO A O 1
ATOM 839 N N . LEU A 1 107 ? -18.292 -7.698 5.526 1.00 38.94 107 LEU A N 1
ATOM 840 C CA . LEU A 1 107 ? -17.685 -6.385 5.431 1.00 38.94 107 LEU A CA 1
ATOM 841 C C . LEU A 1 107 ? -16.352 -6.597 4.722 1.00 38.94 107 LEU A C 1
ATOM 843 O O . LEU A 1 107 ? -15.337 -6.922 5.336 1.00 38.94 107 LEU A O 1
ATOM 847 N N . SER A 1 108 ? -16.372 -6.471 3.397 1.00 36.66 108 SER A N 1
ATOM 848 C CA . SER A 1 108 ? -15.166 -6.324 2.605 1.00 36.66 108 SER A CA 1
ATOM 849 C C . SER A 1 108 ? -14.509 -5.035 3.070 1.00 36.66 108 SER A C 1
ATOM 851 O O . SER A 1 108 ? -14.914 -3.943 2.679 1.00 36.66 108 SER A O 1
ATOM 853 N N . PHE A 1 109 ? -13.533 -5.153 3.959 1.00 38.66 109 PHE A N 1
ATOM 854 C CA . PHE A 1 109 ? -12.602 -4.076 4.216 1.00 38.66 109 PHE A CA 1
ATOM 855 C C . PHE A 1 109 ? -11.778 -3.946 2.931 1.00 38.66 109 PHE A C 1
ATOM 857 O O . PHE A 1 109 ? -11.048 -4.890 2.614 1.00 38.66 109 PHE A O 1
ATOM 864 N N . PRO A 1 110 ? -11.911 -2.869 2.132 1.00 35.69 110 PRO A N 1
ATOM 865 C CA . PRO A 1 110 ? -10.953 -2.659 1.069 1.00 35.69 110 PRO A CA 1
ATOM 866 C C . PRO A 1 110 ? -9.615 -2.478 1.773 1.00 35.69 110 PRO A C 1
ATOM 868 O O . PRO A 1 110 ? -9.442 -1.564 2.579 1.00 35.69 110 PRO A O 1
ATOM 871 N N . GLU A 1 111 ? -8.727 -3.442 1.556 1.00 40.44 111 GLU A N 1
ATOM 872 C CA . GLU A 1 111 ? -7.350 -3.424 2.006 1.00 40.44 111 GLU A CA 1
ATOM 873 C C . GLU A 1 111 ? -6.808 -1.993 1.980 1.00 40.44 111 GLU A C 1
ATOM 875 O O . GLU A 1 111 ? -6.684 -1.379 0.921 1.00 40.44 111 GLU A O 1
ATOM 880 N N . LEU A 1 112 ? -6.455 -1.464 3.154 1.00 37.44 112 LEU A N 1
ATOM 881 C CA . LEU A 1 112 ? -5.651 -0.248 3.295 1.00 37.44 112 LEU A CA 1
ATOM 882 C C . LEU A 1 112 ? -4.202 -0.524 2.848 1.00 37.44 112 LEU A C 1
ATOM 884 O O . LEU A 1 112 ? -3.238 -0.219 3.553 1.00 37.44 112 LEU A O 1
ATOM 888 N N . PHE A 1 113 ? -4.034 -1.138 1.681 1.00 41.44 113 PHE A N 1
ATOM 889 C CA . PHE A 1 113 ? -2.792 -1.098 0.945 1.00 41.44 113 PHE A CA 1
ATOM 890 C C . PHE A 1 113 ? -2.662 0.288 0.330 1.00 41.44 113 PHE A C 1
ATOM 892 O O . PHE A 1 113 ? -3.611 0.836 -0.229 1.00 41.44 113 PHE A O 1
ATOM 899 N N . MET A 1 114 ? -1.462 0.857 0.408 1.00 51.12 114 MET A N 1
ATOM 900 C CA . MET A 1 114 ? -1.102 1.962 -0.467 1.00 51.12 114 MET A CA 1
ATOM 901 C C . MET A 1 114 ? -1.184 1.431 -1.899 1.00 51.12 114 MET A C 1
ATOM 903 O O . MET A 1 114 ? -0.291 0.710 -2.337 1.00 51.12 114 MET A O 1
ATOM 907 N N . VAL A 1 115 ? -2.261 1.734 -2.617 1.00 59.53 115 VAL A N 1
ATOM 908 C CA . VAL A 1 115 ? -2.305 1.545 -4.065 1.00 59.53 115 VAL A CA 1
ATOM 909 C C . VAL A 1 115 ? -1.746 2.834 -4.657 1.00 59.53 115 VAL A C 1
ATOM 911 O O . VAL A 1 115 ? -2.474 3.823 -4.714 1.00 59.53 115 VAL A O 1
ATOM 914 N N . PRO A 1 116 ? -0.453 2.897 -5.033 1.00 68.06 116 PRO A N 1
ATOM 915 C CA . PRO A 1 116 ? 0.021 4.032 -5.787 1.00 68.06 116 PRO A CA 1
ATOM 916 C C . PRO A 1 116 ? -0.740 4.094 -7.113 1.00 68.06 116 PRO A C 1
ATOM 918 O O . PRO A 1 116 ? -1.106 3.062 -7.688 1.00 68.06 116 PRO A O 1
ATOM 921 N N . VAL A 1 117 ? -0.949 5.307 -7.602 1.00 80.56 117 VAL A N 1
ATOM 922 C CA . VAL A 1 117 ? -1.490 5.604 -8.927 1.00 80.56 117 VAL A CA 1
ATOM 923 C C . VAL A 1 117 ? -0.378 6.265 -9.731 1.00 80.56 117 VAL A C 1
ATOM 925 O O . VAL A 1 117 ? 0.365 7.093 -9.212 1.00 80.56 117 VAL A O 1
ATOM 928 N N . LEU A 1 118 ? -0.219 5.852 -10.985 1.00 85.06 118 LEU A N 1
ATOM 929 C CA . LEU A 1 118 ? 0.792 6.380 -11.890 1.00 85.06 118 LEU A CA 1
ATOM 930 C C . LEU A 1 118 ? 0.053 7.218 -12.915 1.00 85.06 118 LEU A C 1
ATOM 932 O O . LEU A 1 118 ? -0.660 6.679 -13.760 1.00 85.06 118 LEU A O 1
ATOM 936 N N . GLU A 1 119 ? 0.213 8.523 -12.799 1.00 85.00 119 GLU A N 1
ATOM 937 C CA . GLU A 1 119 ? -0.404 9.507 -13.671 1.00 85.00 119 GLU A CA 1
ATOM 938 C C . GLU A 1 119 ? 0.613 10.024 -14.682 1.00 85.00 119 GLU A C 1
ATOM 940 O O . GLU A 1 119 ? 1.807 10.116 -14.403 1.00 85.00 119 GLU A O 1
ATOM 945 N N . GLY A 1 120 ? 0.137 10.358 -15.875 1.00 86.56 120 GLY A N 1
ATOM 946 C CA . GLY A 1 120 ? 0.967 10.894 -16.942 1.00 86.56 120 GLY A CA 1
ATOM 947 C C . GLY A 1 120 ? 0.304 10.747 -18.309 1.00 86.56 120 GLY A C 1
ATOM 948 O O . GLY A 1 120 ? -0.750 10.111 -18.429 1.00 86.56 120 GLY A O 1
ATOM 949 N N . PRO A 1 121 ? 0.900 11.329 -19.359 1.00 83.81 121 PRO A N 1
ATOM 950 C CA . PRO A 1 121 ? 0.368 11.224 -20.708 1.00 83.81 121 PRO A CA 1
ATOM 951 C C . PRO A 1 121 ? 0.555 9.798 -21.245 1.00 83.81 121 PRO A C 1
ATOM 953 O O . PRO A 1 121 ? 1.672 9.307 -21.391 1.00 83.81 121 PRO A O 1
ATOM 956 N N . SER A 1 122 ? -0.553 9.127 -21.571 1.00 83.31 122 SER A N 1
ATOM 957 C CA . SER A 1 122 ? -0.540 7.783 -22.177 1.00 83.31 122 SER A CA 1
ATOM 958 C C . SER A 1 122 ? -0.113 7.791 -23.649 1.00 83.31 122 SER A C 1
ATOM 960 O O . SER A 1 122 ? 0.333 6.768 -24.170 1.00 83.31 122 SER A O 1
ATOM 962 N N . LYS A 1 123 ? -0.243 8.943 -24.313 1.00 85.25 123 LYS A N 1
ATOM 963 C CA . LYS A 1 123 ? 0.140 9.180 -25.709 1.00 85.25 123 LYS A CA 1
ATOM 964 C C . LYS A 1 123 ? 0.884 10.513 -25.829 1.00 85.25 123 LYS A C 1
ATOM 966 O O . LYS A 1 123 ? 0.272 11.509 -26.215 1.00 85.25 123 LYS A O 1
ATOM 971 N N . PRO A 1 124 ? 2.149 10.583 -25.393 1.00 86.38 124 PRO A N 1
ATOM 972 C CA . PRO A 1 124 ? 2.929 11.798 -25.527 1.00 86.38 124 PRO A CA 1
ATOM 973 C C . PRO A 1 124 ? 3.380 11.980 -26.982 1.00 86.38 124 PRO A C 1
ATOM 975 O O . PRO A 1 124 ? 3.460 11.022 -27.750 1.00 86.38 124 PRO A O 1
ATOM 978 N N . ILE A 1 125 ? 3.648 13.231 -27.344 1.00 84.88 125 ILE A N 1
ATOM 979 C CA . ILE A 1 125 ? 4.162 13.610 -28.663 1.00 84.88 125 ILE A CA 1
ATOM 980 C C . ILE A 1 125 ? 5.647 13.229 -28.711 1.00 84.88 125 ILE A C 1
ATOM 982 O O . ILE A 1 125 ? 6.344 13.372 -27.704 1.00 84.88 125 ILE A O 1
ATOM 986 N N . GLU A 1 126 ? 6.140 12.742 -29.845 1.00 86.88 126 GLU A N 1
ATOM 987 C CA . GLU A 1 126 ? 7.575 12.500 -30.021 1.00 86.88 126 GLU A CA 1
ATOM 988 C C . GLU A 1 126 ? 8.381 13.788 -29.759 1.00 86.88 126 GLU A C 1
ATOM 990 O O . GLU A 1 126 ? 7.910 14.891 -30.031 1.00 86.88 126 GLU A O 1
ATOM 995 N N . GLU A 1 127 ? 9.558 13.658 -29.148 1.00 84.81 127 GLU A N 1
ATOM 996 C CA . GLU A 1 127 ? 10.418 14.764 -28.698 1.00 84.81 127 GLU A CA 1
ATOM 997 C C . GLU A 1 127 ? 9.819 15.660 -27.592 1.00 84.81 127 GLU A C 1
ATOM 999 O O . GLU A 1 127 ? 10.446 16.634 -27.172 1.00 84.81 127 GLU A O 1
ATOM 1004 N N . SER A 1 128 ? 8.633 15.336 -27.060 1.00 84.62 128 SER A N 1
ATOM 1005 C CA . SER A 1 128 ? 8.053 16.058 -25.920 1.00 84.62 128 SER A CA 1
ATOM 1006 C C . SER A 1 128 ? 8.507 15.479 -24.569 1.00 84.62 128 SER A C 1
ATOM 1008 O O . SER A 1 128 ? 8.798 14.280 -24.466 1.00 84.62 128 SER A O 1
ATOM 1010 N N . PRO A 1 129 ? 8.557 16.301 -23.502 1.00 87.12 129 PRO A N 1
ATOM 1011 C CA . PRO A 1 129 ? 8.901 15.817 -22.174 1.00 87.12 129 PRO A CA 1
ATOM 1012 C C . PRO A 1 129 ? 7.772 14.955 -21.597 1.00 87.12 129 PRO A C 1
ATOM 1014 O O . PRO A 1 129 ? 6.644 15.413 -21.399 1.00 87.12 129 PRO A O 1
ATOM 1017 N N . LEU A 1 130 ? 8.088 13.704 -21.266 1.00 88.25 130 LEU A N 1
ATOM 1018 C CA . LEU A 1 130 ? 7.183 12.791 -20.574 1.00 88.25 130 LEU A CA 1
ATOM 1019 C C . LEU A 1 130 ? 7.379 12.940 -19.060 1.00 88.25 130 LEU A C 1
ATOM 1021 O O . LEU A 1 130 ? 8.442 12.620 -18.527 1.00 88.25 130 LEU A O 1
ATOM 1025 N N . ASN A 1 131 ? 6.336 13.406 -18.371 1.00 90.50 131 ASN A N 1
ATOM 1026 C CA . ASN A 1 131 ? 6.299 13.514 -16.915 1.00 90.50 131 ASN A CA 1
ATOM 1027 C C . ASN A 1 131 ? 5.359 12.453 -16.332 1.00 90.50 131 ASN A C 1
ATOM 1029 O O . ASN A 1 131 ? 4.155 12.473 -16.599 1.00 90.50 131 ASN A O 1
ATOM 1033 N N . LEU A 1 132 ? 5.917 11.527 -15.556 1.00 89.25 132 LEU A N 1
ATOM 1034 C CA . LEU A 1 132 ? 5.166 10.499 -14.843 1.00 89.25 132 LEU A CA 1
ATOM 1035 C C . LEU A 1 132 ? 5.145 10.810 -13.349 1.00 89.25 132 LEU A C 1
ATOM 1037 O O . LEU A 1 132 ? 6.197 10.910 -12.722 1.00 89.25 132 LEU A O 1
ATOM 1041 N N . SER A 1 133 ? 3.950 10.879 -12.772 1.00 89.62 133 SER A N 1
ATOM 1042 C CA . SER A 1 133 ? 3.719 11.156 -11.355 1.00 89.62 133 SER A CA 1
ATOM 1043 C C . SER A 1 133 ? 3.243 9.903 -10.636 1.00 89.62 133 SER A C 1
ATOM 1045 O O . SER A 1 133 ? 2.203 9.335 -10.956 1.00 89.62 133 SER A O 1
ATOM 1047 N N . CYS A 1 134 ? 4.002 9.470 -9.641 1.00 85.31 134 CYS A N 1
ATOM 1048 C CA . CYS A 1 134 ? 3.661 8.367 -8.763 1.00 85.31 134 CYS A CA 1
ATOM 1049 C C . CYS A 1 134 ? 2.976 8.904 -7.508 1.00 85.31 134 CYS A C 1
ATOM 1051 O O . CYS A 1 134 ? 3.625 9.307 -6.544 1.00 85.31 134 CYS A O 1
ATOM 1053 N N . LEU A 1 135 ? 1.648 8.932 -7.532 1.00 78.94 135 LEU A N 1
ATOM 1054 C CA . LEU A 1 135 ? 0.847 9.367 -6.402 1.00 78.94 135 LEU A CA 1
ATOM 1055 C C . LEU A 1 135 ? 0.679 8.217 -5.420 1.00 78.94 135 LEU A C 1
ATOM 1057 O O . LEU A 1 135 ? 0.314 7.110 -5.805 1.00 78.94 135 LEU A O 1
ATOM 1061 N N . SER A 1 136 ? 0.905 8.483 -4.139 1.00 72.50 136 SER A N 1
ATOM 1062 C CA . SER A 1 136 ? 0.561 7.558 -3.065 1.00 72.50 136 SER A CA 1
ATOM 1063 C C . SER A 1 136 ? -0.216 8.308 -1.991 1.00 72.50 136 SER A C 1
ATOM 1065 O O . SER A 1 136 ? 0.196 9.375 -1.541 1.00 72.50 136 SER A O 1
ATOM 1067 N N . THR A 1 137 ? -1.375 7.780 -1.601 1.00 61.44 137 THR A N 1
ATOM 1068 C CA . THR A 1 137 ? -2.154 8.335 -0.491 1.00 61.44 137 THR A CA 1
ATOM 1069 C C . THR A 1 137 ? -1.594 7.799 0.828 1.00 61.44 137 THR A C 1
ATOM 1071 O O . THR A 1 137 ? -1.642 6.580 1.043 1.00 61.44 137 THR A O 1
ATOM 1074 N N . PRO A 1 138 ? -1.052 8.655 1.715 1.00 56.25 138 PRO A N 1
ATOM 1075 C CA . PRO A 1 138 ? -0.599 8.226 3.030 1.00 56.25 138 PRO A CA 1
ATOM 1076 C C . PRO A 1 138 ? -1.777 7.677 3.837 1.00 56.25 138 PRO A C 1
ATOM 1078 O O . PRO A 1 138 ? -2.885 8.211 3.791 1.00 56.25 138 PRO A O 1
ATOM 1081 N N . SER A 1 139 ? -1.555 6.585 4.569 1.00 52.44 139 SER A N 1
ATOM 1082 C CA . SER A 1 139 ? -2.597 6.030 5.430 1.00 52.44 139 SER A CA 1
ATOM 1083 C C . SER A 1 139 ? -2.925 7.030 6.546 1.00 52.44 139 SER A C 1
ATOM 1085 O O . SER A 1 139 ? -2.009 7.406 7.276 1.00 52.44 139 SER A O 1
ATOM 1087 N N . PRO A 1 140 ? -4.202 7.388 6.776 1.00 51.03 140 PRO A N 1
ATOM 1088 C CA . PRO A 1 140 ? -4.590 8.296 7.863 1.00 51.03 140 PRO A CA 1
ATOM 1089 C C . PRO A 1 140 ? -4.319 7.717 9.266 1.00 51.03 140 PRO A C 1
ATOM 1091 O O . PRO A 1 140 ? -4.407 8.424 10.261 1.00 51.03 14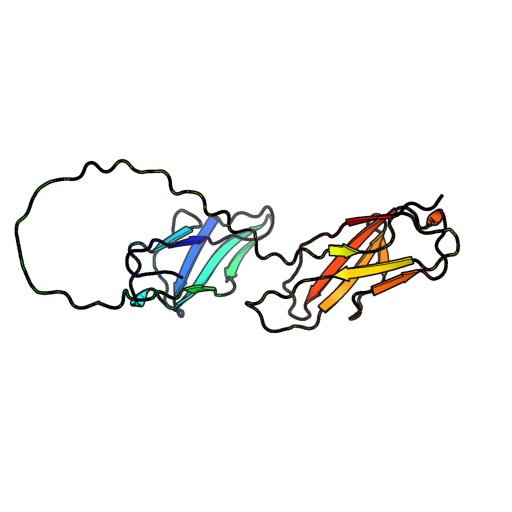0 PRO A O 1
ATOM 1094 N N . LEU A 1 141 ? -3.980 6.425 9.340 1.00 44.41 141 LEU A N 1
ATOM 1095 C CA . LEU A 1 141 ? -3.683 5.675 10.561 1.00 44.41 141 LEU A CA 1
ATOM 1096 C C . LEU A 1 141 ? -2.180 5.604 10.893 1.00 44.41 141 LEU A C 1
ATOM 1098 O O . LEU A 1 141 ? -1.817 4.986 11.891 1.00 44.41 141 LEU A O 1
ATOM 1102 N N . ARG A 1 142 ? -1.290 6.152 10.050 1.00 55.31 142 ARG A N 1
ATOM 1103 C CA . ARG A 1 142 ? 0.170 6.091 10.252 1.00 55.31 142 ARG A CA 1
ATOM 1104 C C . ARG A 1 142 ? 0.795 7.492 10.215 1.00 55.31 142 ARG A C 1
ATOM 1106 O O . ARG A 1 142 ? 0.348 8.316 9.420 1.00 55.31 142 ARG A O 1
ATOM 1113 N N . PRO A 1 143 ? 1.846 7.762 11.015 1.00 53.31 143 PRO A N 1
ATOM 1114 C CA . PRO A 1 143 ? 2.634 8.983 10.881 1.00 53.31 143 PRO A CA 1
ATOM 1115 C C . PRO A 1 143 ? 3.252 9.095 9.475 1.00 53.31 143 PRO A C 1
ATOM 1117 O O . PRO A 1 143 ? 3.636 8.065 8.909 1.00 53.31 143 PRO A O 1
ATOM 1120 N N . PRO A 1 144 ? 3.390 10.311 8.914 1.00 61.25 144 PRO A N 1
ATOM 1121 C CA . PRO A 1 144 ? 4.105 10.519 7.660 1.00 61.25 144 PRO A CA 1
ATOM 1122 C C . PRO A 1 144 ? 5.542 10.001 7.773 1.00 61.25 144 PRO A C 1
ATOM 1124 O O . PRO A 1 144 ? 6.287 10.414 8.660 1.00 61.25 144 PRO A O 1
ATOM 1127 N N . ALA A 1 145 ? 5.925 9.093 6.879 1.00 67.19 145 ALA A N 1
ATOM 1128 C CA . ALA A 1 145 ? 7.284 8.571 6.778 1.00 67.19 145 ALA A CA 1
ATOM 1129 C C . ALA A 1 145 ? 7.898 9.001 5.437 1.00 67.19 145 ALA A C 1
ATOM 1131 O O . ALA A 1 145 ? 7.160 9.117 4.455 1.00 67.19 145 ALA A O 1
ATOM 1132 N N . PRO A 1 146 ? 9.223 9.211 5.362 1.00 71.31 146 PRO A N 1
ATOM 1133 C CA . PRO A 1 146 ? 9.890 9.474 4.094 1.00 71.31 146 PRO A CA 1
ATOM 1134 C C . PRO A 1 146 ? 9.704 8.289 3.138 1.00 71.31 146 PRO A C 1
ATOM 1136 O O . PRO A 1 146 ? 9.831 7.117 3.520 1.00 71.31 146 PRO A O 1
ATOM 1139 N N . LEU A 1 147 ? 9.355 8.619 1.892 1.00 77.00 147 LEU A N 1
ATOM 1140 C CA . LEU A 1 147 ? 9.046 7.667 0.832 1.00 77.00 147 LEU A CA 1
ATOM 1141 C C . LEU A 1 147 ? 10.116 7.720 -0.258 1.00 77.00 147 LEU A C 1
ATOM 1143 O O . LEU A 1 147 ? 10.496 8.791 -0.725 1.00 77.00 147 LEU A O 1
ATOM 1147 N N . LEU A 1 148 ? 10.557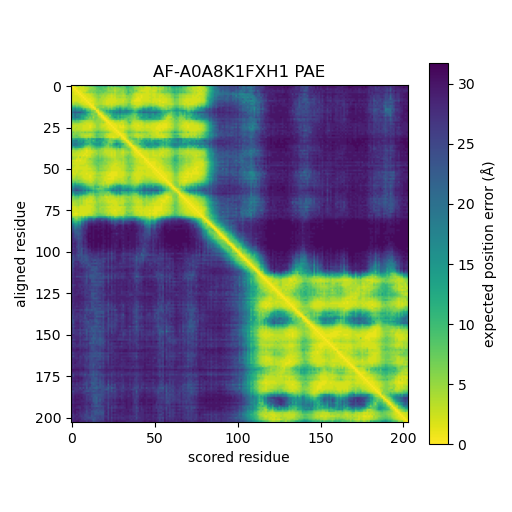 6.546 -0.690 1.00 81.44 148 LEU A N 1
ATOM 1148 C CA . LEU A 1 148 ? 11.454 6.345 -1.815 1.00 81.44 148 LEU A CA 1
ATOM 1149 C C . LEU A 1 148 ? 10.678 5.752 -2.986 1.00 81.44 148 LEU A C 1
ATOM 1151 O O . LEU A 1 148 ? 9.966 4.762 -2.832 1.00 81.44 148 LEU A O 1
ATOM 1155 N N . HIS A 1 149 ? 10.849 6.335 -4.163 1.00 84.50 149 HIS A N 1
ATOM 1156 C CA . HIS A 1 149 ? 10.148 5.956 -5.382 1.00 84.50 149 HIS A CA 1
ATOM 1157 C C . HIS A 1 149 ? 11.123 5.306 -6.363 1.00 84.50 149 HIS A C 1
ATOM 1159 O O . HIS A 1 149 ? 12.223 5.816 -6.584 1.00 84.50 149 HIS A O 1
ATOM 1165 N N . LEU A 1 150 ? 10.708 4.189 -6.957 1.00 86.94 150 LEU A N 1
ATOM 1166 C CA . LEU A 1 150 ? 11.399 3.497 -8.043 1.00 86.94 150 LEU A CA 1
ATOM 1167 C C . LEU A 1 150 ? 10.460 3.378 -9.240 1.00 86.94 150 LEU A C 1
ATOM 1169 O O . LEU A 1 150 ? 9.302 2.987 -9.087 1.00 86.94 150 LEU A O 1
ATOM 1173 N N . PHE A 1 151 ? 10.968 3.660 -10.433 1.00 88.81 151 PHE A N 1
ATOM 1174 C CA . PHE A 1 151 ? 10.202 3.615 -11.671 1.00 88.81 151 PHE A CA 1
ATOM 1175 C C . PHE A 1 151 ? 10.734 2.527 -12.588 1.00 88.81 151 PHE A C 1
ATOM 1177 O O . PHE A 1 151 ? 11.939 2.402 -12.798 1.00 88.81 151 PHE A O 1
ATOM 1184 N N . TYR A 1 152 ? 9.818 1.771 -13.178 1.00 87.75 152 TYR A N 1
ATOM 1185 C CA . TYR A 1 152 ? 10.118 0.685 -14.093 1.00 87.75 152 TYR A CA 1
ATOM 1186 C C . TYR A 1 152 ? 9.391 0.885 -15.417 1.00 87.75 152 TYR A C 1
ATOM 1188 O O . TYR A 1 152 ? 8.221 1.256 -15.411 1.00 87.75 152 TYR A O 1
ATOM 1196 N N . ARG A 1 153 ? 10.041 0.541 -16.526 1.00 89.25 153 ARG A N 1
ATOM 1197 C CA . ARG A 1 153 ? 9.440 0.364 -17.853 1.00 89.25 153 ARG A CA 1
ATOM 1198 C C . ARG A 1 153 ? 9.645 -1.084 -18.268 1.00 89.25 153 ARG A C 1
ATOM 1200 O O . ARG A 1 153 ? 10.775 -1.558 -18.269 1.00 89.25 153 ARG A O 1
ATOM 1207 N N . ASP A 1 154 ? 8.566 -1.811 -18.539 1.00 86.44 154 ASP A N 1
ATOM 1208 C CA . ASP A 1 154 ? 8.608 -3.234 -18.912 1.00 86.44 154 ASP A CA 1
ATOM 1209 C C . ASP A 1 154 ? 9.460 -4.083 -17.951 1.00 86.44 154 ASP A C 1
ATOM 1211 O O . ASP A 1 154 ? 10.163 -5.012 -18.340 1.00 86.44 154 ASP A O 1
ATOM 1215 N N . ARG A 1 155 ? 9.352 -3.769 -16.650 1.00 83.06 155 ARG A N 1
ATOM 1216 C CA . ARG A 1 155 ? 10.105 -4.371 -15.528 1.00 83.06 155 ARG A CA 1
ATOM 1217 C C . ARG A 1 155 ? 11.590 -3.991 -15.444 1.00 83.06 155 ARG A C 1
ATOM 1219 O O . ARG A 1 155 ? 12.244 -4.417 -14.498 1.00 83.06 155 ARG A O 1
ATOM 1226 N N . GLN A 1 156 ? 12.107 -3.169 -16.350 1.00 87.81 156 GLN A N 1
ATOM 1227 C CA . GLN A 1 156 ? 13.446 -2.590 -16.262 1.00 87.81 156 GLN A CA 1
ATOM 1228 C C . GLN A 1 156 ? 13.411 -1.293 -15.454 1.00 87.81 156 GLN A C 1
ATOM 1230 O O . GLN A 1 156 ? 12.533 -0.463 -15.673 1.00 87.81 156 GLN A O 1
ATOM 1235 N N . LEU A 1 157 ? 14.347 -1.115 -14.520 1.00 88.56 157 LEU A N 1
ATOM 1236 C CA . LEU A 1 157 ? 14.457 0.110 -13.727 1.00 88.56 157 LEU A CA 1
ATOM 1237 C C . LEU A 1 157 ? 14.879 1.278 -14.632 1.00 88.56 157 LEU A C 1
ATOM 1239 O O . LEU A 1 157 ? 15.889 1.183 -15.322 1.00 88.56 157 LEU A O 1
ATOM 1243 N N . VAL A 1 158 ? 14.105 2.361 -14.618 1.00 90.19 158 VAL A N 1
ATOM 1244 C CA . VAL A 1 158 ? 14.336 3.569 -15.431 1.00 90.19 158 VAL A CA 1
ATOM 1245 C C . VAL A 1 158 ? 14.494 4.840 -14.591 1.00 90.19 158 VAL A C 1
ATOM 1247 O O . VAL A 1 158 ? 14.856 5.876 -15.135 1.00 90.19 158 VAL A O 1
ATOM 1250 N N . GLY A 1 159 ? 14.251 4.780 -13.277 1.00 87.38 159 GLY A N 1
ATOM 1251 C CA . GLY A 1 159 ? 14.459 5.917 -12.378 1.00 87.38 159 GLY A CA 1
ATOM 1252 C C . GLY A 1 159 ? 14.340 5.569 -10.894 1.00 87.38 159 GLY A C 1
ATOM 1253 O O . GLY A 1 159 ? 13.685 4.590 -10.526 1.00 87.38 159 GLY A O 1
ATOM 1254 N N . GLY A 1 160 ? 14.956 6.396 -10.046 1.00 87.44 160 GLY A N 1
ATOM 1255 C CA . GLY A 1 160 ? 15.073 6.187 -8.600 1.00 87.44 160 GLY A CA 1
ATOM 1256 C C . GLY A 1 160 ? 16.224 5.250 -8.186 1.00 87.44 160 GLY A C 1
ATOM 1257 O O . GLY A 1 160 ? 16.987 4.799 -9.042 1.00 87.44 160 GLY A O 1
ATOM 1258 N N . PRO A 1 161 ? 16.357 4.933 -6.881 1.00 86.75 161 PRO A N 1
ATOM 1259 C CA . PRO A 1 161 ? 15.511 5.379 -5.770 1.00 86.75 161 PRO A CA 1
ATOM 1260 C C . PRO A 1 161 ? 15.657 6.879 -5.487 1.00 86.75 161 PRO A C 1
ATOM 1262 O O . PRO A 1 161 ? 16.762 7.408 -5.430 1.00 86.75 161 PRO A O 1
ATOM 1265 N N . GLN A 1 162 ? 14.531 7.568 -5.309 1.00 86.31 162 GLN A N 1
ATOM 1266 C CA . GLN A 1 162 ? 14.494 9.018 -5.093 1.00 86.31 162 GLN A CA 1
ATOM 1267 C C . GLN A 1 162 ? 13.335 9.423 -4.174 1.00 86.31 162 GLN A C 1
ATOM 1269 O O . GLN A 1 162 ? 12.314 8.738 -4.115 1.00 86.31 162 GLN A O 1
ATOM 1274 N N . GLY A 1 163 ? 13.470 10.558 -3.485 1.00 80.12 163 GLY A N 1
ATOM 1275 C CA . GLY A 1 163 ? 12.390 11.121 -2.664 1.00 80.12 163 GLY A CA 1
ATOM 1276 C C . GLY A 1 163 ? 11.273 11.779 -3.482 1.00 80.12 163 GLY A C 1
ATOM 1277 O O . GLY A 1 163 ? 10.148 11.901 -3.006 1.00 80.12 163 GLY A O 1
ATOM 1278 N N . SER A 1 164 ? 11.558 12.185 -4.725 1.00 83.25 164 SER A N 1
ATOM 1279 C CA . SER A 1 164 ? 10.581 12.834 -5.598 1.00 83.25 164 SER A CA 1
ATOM 1280 C C . SER A 1 164 ? 9.616 11.816 -6.228 1.00 83.25 164 SER A C 1
ATOM 1282 O O . SER A 1 164 ? 10.052 10.803 -6.781 1.00 83.25 164 SER A O 1
ATOM 1284 N N . PRO A 1 165 ? 8.301 12.096 -6.238 1.00 85.62 165 PRO A N 1
ATOM 1285 C CA . PRO A 1 165 ? 7.305 11.214 -6.844 1.00 85.62 165 PRO A CA 1
ATOM 1286 C C . PRO A 1 165 ? 7.249 11.326 -8.377 1.00 85.62 165 PRO A C 1
ATOM 1288 O O . PRO A 1 165 ? 6.329 10.792 -8.982 1.00 85.62 165 PRO A O 1
ATOM 1291 N N . GLN A 1 166 ? 8.182 12.032 -9.022 1.00 90.62 166 GLN A N 1
ATOM 1292 C CA . GLN A 1 166 ? 8.112 12.383 -10.444 1.00 90.62 166 GLN A CA 1
ATOM 1293 C C . GLN A 1 166 ? 9.298 11.814 -11.222 1.00 90.62 166 GLN A C 1
ATOM 1295 O O . GLN A 1 166 ? 10.448 11.988 -10.816 1.00 90.62 166 GLN A O 1
ATOM 1300 N N . LEU A 1 167 ? 9.020 11.182 -12.360 1.00 91.19 167 LEU A N 1
ATOM 1301 C CA . LEU A 1 167 ? 10.019 10.780 -13.346 1.00 91.19 167 LEU A CA 1
ATOM 1302 C C . LEU A 1 167 ? 9.871 11.648 -14.596 1.00 91.19 167 LEU A C 1
ATOM 1304 O O . LEU A 1 167 ? 8.824 11.630 -15.243 1.00 91.19 167 LEU A O 1
ATOM 1308 N N . LEU A 1 168 ? 10.945 12.354 -14.947 1.00 89.88 168 LEU A N 1
ATOM 1309 C CA . LEU A 1 168 ? 11.030 13.165 -16.155 1.00 89.88 168 LEU A CA 1
ATOM 1310 C C . LEU A 1 168 ? 11.868 12.446 -17.216 1.00 89.88 168 LEU A C 1
ATOM 1312 O O . LEU A 1 168 ? 13.028 12.116 -16.974 1.00 89.88 168 LEU A O 1
ATOM 1316 N N . VAL A 1 169 ? 11.298 12.258 -18.403 1.00 87.12 169 VAL A N 1
ATOM 1317 C CA . VAL A 1 169 ? 12.020 11.834 -19.609 1.00 87.12 169 VAL A CA 1
ATOM 1318 C C . VAL A 1 169 ? 12.033 13.028 -20.575 1.00 87.12 169 VAL A C 1
ATOM 1320 O O . VAL A 1 169 ? 10.970 13.371 -21.089 1.00 87.12 169 VAL A O 1
ATOM 1323 N N . PRO A 1 170 ? 13.184 13.700 -20.793 1.00 84.38 170 PRO A N 1
ATOM 1324 C CA . PRO A 1 170 ? 13.237 14.995 -21.488 1.00 84.38 170 PRO A CA 1
ATOM 1325 C C . PRO A 1 170 ? 12.796 14.969 -22.953 1.00 84.38 170 PRO A C 1
ATOM 1327 O O . PRO A 1 170 ? 12.129 15.897 -23.395 1.00 84.38 170 PRO A O 1
ATOM 1330 N N . ALA A 1 171 ? 13.160 13.912 -23.679 1.00 85.12 171 ALA A N 1
ATOM 1331 C CA . ALA A 1 171 ? 12.795 13.697 -25.074 1.00 85.12 171 ALA A CA 1
ATOM 1332 C C . ALA A 1 171 ? 12.293 12.260 -25.217 1.00 85.12 171 ALA A C 1
ATOM 1334 O O . ALA A 1 171 ? 13.067 11.299 -25.149 1.00 85.12 171 ALA A O 1
ATOM 1335 N N . VAL A 1 172 ? 10.972 12.107 -25.311 1.00 86.69 172 VAL A N 1
ATOM 1336 C CA . VAL A 1 172 ? 10.342 10.800 -25.492 1.00 86.69 172 VAL A CA 1
ATOM 1337 C C . VAL A 1 172 ? 10.359 10.420 -26.973 1.00 86.69 172 VAL A C 1
ATOM 1339 O O . VAL A 1 172 ? 10.167 11.256 -27.843 1.00 86.69 172 VAL A O 1
ATOM 1342 N N . GLY A 1 173 ? 10.560 9.140 -27.259 1.00 87.06 173 GLY A N 1
ATOM 1343 C CA . GLY A 1 173 ? 10.617 8.608 -28.619 1.00 87.06 173 GLY A CA 1
ATOM 1344 C C . GLY A 1 173 ? 9.946 7.248 -28.670 1.00 87.06 173 GLY A C 1
ATOM 1345 O O . GLY A 1 173 ? 9.579 6.703 -27.624 1.00 87.06 173 GLY A O 1
ATOM 1346 N N . VAL A 1 174 ? 9.827 6.653 -29.853 1.00 85.50 174 VAL A N 1
ATOM 1347 C CA . VAL A 1 174 ? 9.250 5.303 -30.016 1.00 85.50 174 VAL A CA 1
ATOM 1348 C C . VAL A 1 174 ? 9.885 4.252 -29.093 1.00 85.50 174 VAL A C 1
ATOM 1350 O O . VAL A 1 174 ? 9.174 3.409 -28.545 1.00 85.50 174 VAL A O 1
ATOM 1353 N N . SER A 1 175 ? 11.193 4.356 -28.821 1.00 85.25 175 SER A N 1
ATOM 1354 C CA . SER A 1 175 ? 11.943 3.482 -27.899 1.00 85.25 175 SER A CA 1
ATOM 1355 C C . SER A 1 175 ? 11.532 3.608 -26.425 1.00 85.25 175 SER A C 1
ATOM 1357 O O . SER A 1 175 ? 11.897 2.767 -25.601 1.00 85.25 175 SER A O 1
ATOM 1359 N N . HIS A 1 176 ? 10.782 4.653 -26.076 1.00 86.12 176 HIS A N 1
ATOM 1360 C CA . HIS A 1 176 ? 10.244 4.898 -24.744 1.00 86.12 176 HIS A CA 1
ATOM 1361 C C . HIS A 1 176 ? 8.818 4.360 -24.567 1.00 86.12 176 HIS A C 1
ATOM 1363 O O . HIS A 1 176 ? 8.307 4.363 -23.453 1.00 86.12 176 HIS A O 1
ATOM 1369 N N . SER A 1 177 ? 8.184 3.827 -25.613 1.00 88.25 177 SER A N 1
ATOM 1370 C CA . SER A 1 177 ? 6.905 3.125 -25.466 1.00 88.25 177 SER A CA 1
ATOM 1371 C C . SER A 1 177 ? 7.056 1.893 -24.573 1.00 88.25 177 SER A C 1
ATOM 1373 O O . SER A 1 177 ? 8.041 1.164 -24.671 1.00 88.25 177 SER A O 1
ATOM 1375 N N . GLY A 1 178 ? 6.076 1.640 -23.706 1.00 89.31 178 GLY A N 1
ATOM 1376 C CA . GLY A 1 178 ? 6.144 0.510 -22.783 1.00 89.31 178 GLY A CA 1
ATOM 1377 C C . GLY A 1 178 ? 5.137 0.576 -21.644 1.00 89.31 178 GLY A C 1
ATOM 1378 O O . GLY A 1 178 ? 4.334 1.509 -21.526 1.00 89.31 178 GLY A O 1
ATOM 1379 N N . ASN A 1 179 ? 5.172 -0.441 -20.784 1.00 89.00 179 ASN A N 1
ATOM 1380 C CA . ASN A 1 179 ? 4.374 -0.468 -19.563 1.00 89.00 179 ASN A CA 1
ATOM 1381 C C . ASN A 1 179 ? 5.176 0.107 -18.404 1.00 89.00 179 ASN A C 1
ATOM 1383 O O . ASN A 1 179 ? 6.080 -0.541 -17.868 1.00 89.00 179 ASN A O 1
ATOM 1387 N N . TYR A 1 180 ? 4.802 1.308 -17.988 1.00 88.06 180 TYR A N 1
ATOM 1388 C CA . TYR A 1 180 ? 5.412 1.972 -16.857 1.00 88.06 180 TYR A CA 1
ATOM 1389 C C . TYR A 1 180 ? 4.758 1.528 -15.556 1.00 88.06 180 TYR A C 1
ATOM 1391 O O . TYR A 1 180 ? 3.545 1.330 -15.484 1.00 88.06 180 TYR A O 1
ATOM 1399 N N . SER A 1 181 ? 5.566 1.366 -14.514 1.00 86.75 181 SER A N 1
ATOM 1400 C CA . SER A 1 181 ? 5.088 1.105 -13.162 1.00 86.75 181 SER A CA 1
ATOM 1401 C C . SER A 1 181 ? 5.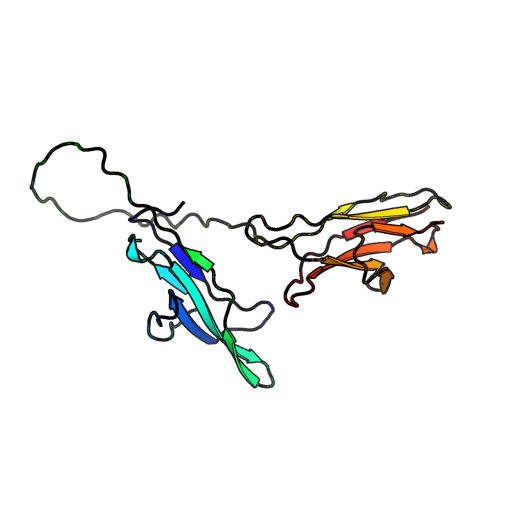970 1.776 -12.124 1.00 86.75 181 SER A C 1
ATOM 1403 O O . SER A 1 181 ? 7.174 1.893 -12.327 1.00 86.75 181 SER A O 1
ATOM 1405 N N . CYS A 1 182 ? 5.374 2.193 -11.012 1.00 84.62 182 CYS A N 1
ATOM 1406 C CA . CYS A 1 182 ? 6.092 2.784 -9.888 1.00 84.62 182 CYS A CA 1
ATOM 1407 C C . CYS A 1 182 ? 5.971 1.899 -8.645 1.00 84.62 182 CYS A C 1
ATOM 1409 O O . CYS A 1 182 ? 4.930 1.280 -8.407 1.00 84.62 182 CYS A O 1
ATOM 1411 N N . GLN A 1 183 ? 7.041 1.855 -7.857 1.00 82.06 183 GLN A N 1
ATOM 1412 C CA . GLN A 1 183 ? 7.099 1.211 -6.557 1.00 82.06 183 GLN A CA 1
ATOM 1413 C C . GLN A 1 183 ? 7.525 2.225 -5.497 1.00 82.06 183 GLN A C 1
ATOM 1415 O O . GLN A 1 183 ? 8.527 2.914 -5.661 1.00 82.06 183 GLN A O 1
ATOM 1420 N N . VAL A 1 184 ? 6.770 2.277 -4.400 1.00 78.44 184 VAL A N 1
ATOM 1421 C CA . VAL A 1 184 ? 7.045 3.152 -3.257 1.00 78.44 184 VAL A CA 1
ATOM 1422 C C . VAL A 1 184 ? 7.547 2.309 -2.089 1.00 78.44 184 VAL A C 1
ATOM 1424 O O . VAL A 1 184 ? 6.956 1.276 -1.765 1.00 78.44 184 VAL A O 1
ATOM 1427 N N . HIS A 1 185 ? 8.640 2.742 -1.471 1.00 74.19 185 HIS A N 1
ATOM 1428 C CA . HIS A 1 185 ? 9.232 2.153 -0.279 1.00 74.19 185 HIS A CA 1
ATOM 1429 C C . HIS A 1 185 ? 9.254 3.180 0.853 1.00 74.19 185 HIS A C 1
ATOM 1431 O O . HIS A 1 185 ? 9.457 4.362 0.608 1.00 74.19 185 HIS A O 1
ATOM 1437 N N . SER A 1 186 ? 9.061 2.738 2.092 1.00 70.00 186 SER A N 1
ATOM 1438 C CA . SER A 1 186 ? 9.256 3.580 3.276 1.00 70.00 186 SER A CA 1
ATOM 1439 C C . SER A 1 186 ? 10.585 3.220 3.932 1.00 70.00 186 SER A C 1
ATOM 1441 O O . SER A 1 186 ? 10.896 2.035 4.047 1.00 70.00 186 SER A O 1
ATOM 1443 N N . GLU A 1 187 ? 11.335 4.222 4.397 1.00 59.19 187 GLU A N 1
ATOM 1444 C CA . GLU A 1 187 ? 12.656 4.070 5.038 1.00 59.19 187 GLU A CA 1
ATOM 1445 C C . GLU A 1 187 ? 12.652 3.113 6.260 1.00 59.19 187 GLU A C 1
ATOM 1447 O O . GLU A 1 187 ? 13.676 2.529 6.595 1.00 59.19 187 GLU A O 1
ATOM 1452 N N . GLY A 1 188 ? 11.484 2.849 6.867 1.00 54.34 188 GLY A N 1
ATOM 1453 C CA . GLY A 1 188 ? 11.284 1.889 7.969 1.00 54.34 188 GLY A CA 1
ATOM 1454 C C . GLY A 1 188 ? 11.147 0.408 7.569 1.00 54.34 188 GLY A C 1
ATOM 1455 O O . GLY A 1 188 ? 10.773 -0.420 8.399 1.00 54.34 188 GLY A O 1
ATOM 1456 N N . GLY A 1 189 ? 11.408 0.052 6.308 1.00 52.19 189 GLY A N 1
ATOM 1457 C CA . GLY A 1 189 ? 11.693 -1.330 5.903 1.00 52.19 189 GLY A CA 1
ATOM 1458 C C . GLY A 1 189 ? 10.510 -2.297 5.758 1.00 52.19 189 GLY A C 1
ATOM 1459 O O . GLY A 1 189 ? 10.744 -3.491 5.591 1.00 52.19 189 GLY A O 1
ATOM 1460 N N . ASN A 1 190 ? 9.247 -1.855 5.773 1.00 46.59 190 ASN A N 1
ATOM 1461 C CA . ASN A 1 190 ? 8.118 -2.799 5.669 1.00 46.59 190 ASN A CA 1
ATOM 1462 C C . ASN A 1 190 ? 6.911 -2.294 4.864 1.00 46.59 190 ASN A C 1
ATOM 1464 O O . ASN A 1 190 ? 5.758 -2.462 5.260 1.00 46.59 190 ASN A O 1
ATOM 1468 N N . VAL A 1 191 ? 7.165 -1.664 3.714 1.00 46.56 191 VAL A N 1
ATOM 1469 C CA . VAL A 1 191 ? 6.101 -1.322 2.762 1.00 46.56 191 VAL A CA 1
ATOM 1470 C C . VAL A 1 191 ? 6.509 -1.741 1.355 1.00 46.56 191 VAL A C 1
ATOM 1472 O O . VAL A 1 191 ? 7.427 -1.190 0.749 1.00 46.56 191 VAL A O 1
ATOM 1475 N N . GLN A 1 192 ? 5.802 -2.746 0.849 1.00 54.72 192 GLN A N 1
ATOM 1476 C CA . GLN A 1 192 ? 5.599 -2.981 -0.571 1.00 54.72 192 GLN A CA 1
ATOM 1477 C C . GLN A 1 192 ? 4.113 -3.260 -0.789 1.00 54.72 192 GLN A C 1
ATOM 1479 O O . GLN A 1 192 ? 3.492 -3.912 0.048 1.00 54.72 192 GLN A O 1
ATOM 1484 N N . LYS A 1 193 ? 3.645 -2.881 -1.985 1.00 53.12 193 LYS A N 1
ATOM 1485 C CA . LYS A 1 193 ? 2.476 -3.391 -2.726 1.00 53.12 193 LYS A CA 1
ATOM 1486 C C . LYS A 1 193 ? 1.326 -2.399 -2.890 1.00 53.12 193 LYS A C 1
ATOM 1488 O O . LYS A 1 193 ? 0.234 -2.589 -2.382 1.00 53.12 193 LYS A O 1
ATOM 1493 N N . GLY A 1 194 ? 1.529 -1.510 -3.852 1.00 54.59 194 GLY A N 1
ATOM 1494 C CA . GLY A 1 194 ? 0.662 -1.573 -5.020 1.00 54.59 194 GLY A CA 1
ATOM 1495 C C . GLY A 1 194 ? 1.479 -1.294 -6.280 1.00 54.59 194 GLY A C 1
ATOM 1496 O O . GLY A 1 194 ? 2.514 -0.631 -6.231 1.00 54.59 194 GLY A O 1
ATOM 1497 N N . LYS A 1 195 ? 1.081 -1.906 -7.397 1.00 56.12 195 LYS A N 1
ATOM 1498 C CA . LYS A 1 195 ? 1.667 -1.640 -8.713 1.00 56.12 195 LYS A CA 1
ATOM 1499 C C . LYS A 1 195 ? 0.706 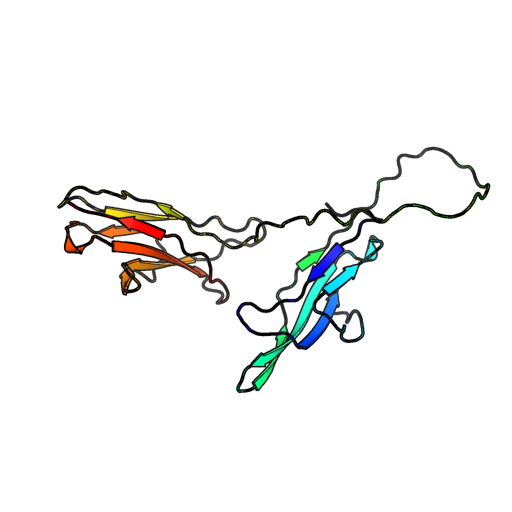-0.743 -9.468 1.00 56.12 195 LYS A C 1
ATOM 1501 O O . LYS A 1 195 ? -0.264 -1.234 -10.036 1.00 56.12 195 LYS A O 1
ATOM 1506 N N . ALA A 1 196 ? 1.019 0.541 -9.506 1.00 62.41 196 ALA A N 1
ATOM 1507 C CA . ALA A 1 196 ? 0.435 1.434 -10.484 1.00 62.41 196 ALA A CA 1
ATOM 1508 C C . ALA A 1 196 ? 0.971 1.068 -11.870 1.00 62.41 196 ALA A C 1
ATOM 1510 O O . ALA A 1 196 ? 2.176 0.838 -11.999 1.00 62.41 196 ALA A O 1
ATOM 1511 N N . ARG A 1 197 ? 0.118 0.990 -12.892 1.00 77.81 197 ARG A N 1
ATOM 1512 C CA . ARG A 1 197 ? 0.561 0.718 -14.264 1.00 77.81 197 ARG A CA 1
ATOM 1513 C C . ARG A 1 197 ? -0.035 1.734 -15.216 1.00 77.81 197 ARG A C 1
ATOM 1515 O O . ARG A 1 197 ? -1.245 1.929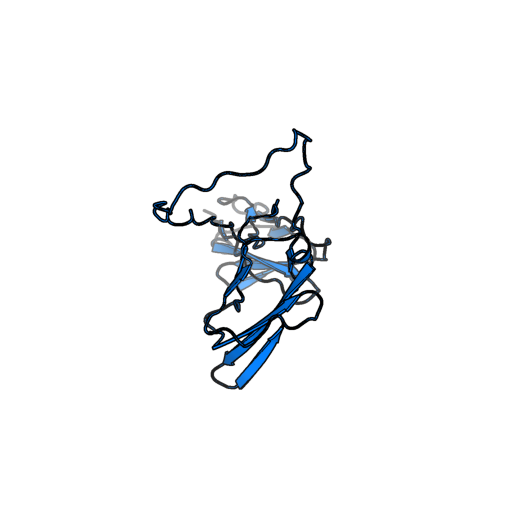 -15.211 1.00 77.81 197 ARG A O 1
ATOM 1522 N N . LEU A 1 198 ? 0.811 2.307 -16.059 1.00 83.44 198 LEU A N 1
ATOM 1523 C CA . LEU A 1 198 ? 0.404 3.180 -17.148 1.00 83.44 198 LEU A CA 1
ATOM 1524 C C . LEU A 1 198 ? 1.064 2.685 -18.429 1.00 83.44 198 LEU A C 1
ATOM 1526 O O . LEU A 1 198 ? 2.281 2.509 -18.484 1.00 83.44 198 LEU A O 1
ATOM 1530 N N . ARG A 1 199 ? 0.260 2.438 -19.462 1.00 86.31 199 ARG A N 1
ATOM 1531 C CA . ARG A 1 199 ? 0.782 2.118 -20.788 1.00 86.31 199 ARG A CA 1
ATOM 1532 C C . ARG A 1 199 ? 1.023 3.421 -21.535 1.00 86.31 199 ARG A C 1
ATOM 1534 O O . ARG A 1 199 ? 0.082 4.183 -21.744 1.00 86.31 199 ARG A O 1
ATOM 1541 N N . VAL A 1 200 ? 2.264 3.637 -21.946 1.00 86.62 200 VAL A N 1
ATOM 1542 C CA . VAL A 1 200 ? 2.673 4.798 -22.736 1.00 86.62 200 VAL A CA 1
ATOM 1543 C C . VAL A 1 200 ? 2.982 4.323 -24.149 1.00 86.62 200 VAL A C 1
ATOM 1545 O O . VAL A 1 200 ? 3.712 3.348 -24.330 1.00 86.62 200 VAL A O 1
ATOM 1548 N N . THR A 1 201 ? 2.375 4.964 -25.144 1.00 86.06 201 THR A N 1
ATOM 1549 C CA . THR A 1 201 ? 2.575 4.653 -26.565 1.00 86.06 201 THR A CA 1
ATOM 1550 C C . THR A 1 201 ? 2.892 5.937 -27.316 1.00 86.06 201 THR A C 1
ATOM 1552 O O . THR A 1 201 ? 2.081 6.858 -27.312 1.00 86.06 201 THR A O 1
ATOM 1555 N N . VAL A 1 202 ? 4.061 5.980 -27.945 1.00 85.44 202 VAL A N 1
ATOM 1556 C CA . VAL A 1 202 ? 4.500 7.058 -28.840 1.00 85.44 202 VAL A CA 1
ATOM 1557 C C . VAL A 1 202 ? 4.399 6.537 -30.272 1.00 85.44 202 VAL A C 1
ATOM 1559 O O . VAL A 1 202 ? 4.735 5.373 -30.509 1.00 85.44 202 VAL A O 1
ATOM 1562 N N . HIS A 1 203 ? 3.878 7.359 -31.181 1.00 76.44 203 HIS A N 1
ATOM 1563 C CA . HIS A 1 203 ? 3.633 7.024 -32.586 1.00 76.44 203 HIS A CA 1
ATOM 1564 C C . HIS A 1 203 ? 4.492 7.873 -33.504 1.00 76.44 203 HIS A C 1
ATOM 1566 O O . HIS A 1 203 ? 4.651 9.065 -33.162 1.00 76.44 203 HIS A O 1
#

Radius of gyration: 24.95 Å; Cα contacts (8 Å, |Δi|>4): 393; chains: 1; bounding box: 56×41×69 Å

Mean predicted aligned error: 19.04 Å

Nearest PDB structures (foldseek):
  4zne-assembly1_A  TM=5.197E-01  e=1.277E-10  Homo sapiens
  4w4o-assembly1_C  TM=5.238E-01  e=1.661E-10  Homo sapiens
  8dir-assembly1_C  TM=5.157E-01  e=6.246E-09  Homo sapiens
  5k6y-assembly2_A  TM=3.467E-01  e=1.609E-08  Mus musculus
  2dle-assembly1_A  TM=5.867E-01  e=4.904E-02  Homo sapiens

Solvent-accessible surface area (backbone atoms only — not comparable to full-atom values): 12431 Å² total; per-residue (Å²): 138,45,41,53,64,37,72,51,72,51,73,58,82,59,89,70,102,45,57,67,82,40,30,38,46,26,48,73,84,41,76,74,59,77,65,42,98,54,50,65,48,76,44,68,66,32,41,64,85,68,36,42,41,34,31,36,40,30,35,36,58,49,106,87,48,78,45,78,45,74,52,78,69,46,80,43,66,42,40,74,78,77,80,80,85,75,80,93,83,86,87,85,91,81,80,82,87,87,76,78,83,72,76,79,77,80,79,76,70,78,74,89,53,50,59,34,43,50,45,60,70,44,64,49,57,64,66,34,67,45,55,37,37,49,46,65,68,79,57,94,88,54,81,93,69,67,50,35,29,34,32,24,45,73,83,41,82,76,43,67,83,32,74,59,50,63,49,80,40,72,65,31,42,62,89,65,40,39,46,32,34,43,44,61,34,40,85,86,76,82,49,80,69,33,80,14,68,37,63,31,49,40,122